Protein AF-A0A7S3NF49-F1 (afdb_monomer)

Solvent-accessible surface area (backbone atoms only — not comparable to full-atom values): 11267 Å² total; per-residue (Å²): 119,67,70,40,54,52,53,47,51,50,17,50,51,35,31,50,48,13,25,49,26,38,24,52,46,9,51,51,33,30,52,52,14,53,49,24,59,78,35,29,65,61,45,48,48,53,52,26,57,77,44,64,31,86,77,65,61,77,89,37,72,66,39,49,50,53,36,52,50,47,32,53,50,16,52,52,38,26,55,50,9,50,49,36,35,53,40,32,72,76,48,53,48,68,54,48,27,52,50,22,50,50,51,36,49,49,52,51,49,51,35,52,46,64,65,64,36,92,68,41,68,37,29,60,57,44,73,73,39,74,69,38,33,48,50,48,40,50,51,39,43,61,75,44,37,70,55,42,49,30,21,51,50,14,41,73,18,26,73,40,34,63,44,79,44,75,78,50,101,53,30,30,38,35,30,60,33,58,70,62,78,42,78,47,81,50,102,89,48,42,32,42,32,42,62,75,53,92,48,28,26,39,39,34,54,53,78,80,74,80,79,80,77,82,76,85,84,137

Secondary structure (DSSP, 8-state):
-HHHHHHHHHHHHHHHHHHHHHHHHHHHHHHHHHHHHH-HHHHHHHHHHHTT--PPPTTSHHHHHHHHHHHHHHHHHHHHHHHHHHHHHHS-HHHHHHHHHHHHHHHHHHHHHHHS-TTTTSSTHHHH-HHHHHHHHHHHHHHHHHHHHHHHHHHHHHT-S-EEEEEETTEEEEES----SEEEEETTEEEEEEEEETTEEEEEEE------------

Foldseek 3Di:
DVVQVVLQVVLVVLQLLLLVLLQVLLVVLLVQLVCCQVCLLVVLVVVLVLLQADDDPCPDPVNVVSSVVSNVVSVVSNVLSVVSNVCSPVPALVVSLVSLVVQLVVLLCCLVCVLVPPVSVRNVQCPPDPVSVVVSSVSSCVVCVVSNVSSVSSNVRSPGHWDWADPDPFKIKIFQGDDDQDWDDDPVAIWTWADPDPGIIMIGGDPPPPPPVPDDDD

Radius of gyration: 27.16 Å; Cα contacts (8 Å, |Δi|>4): 296; chains: 1; bounding box: 64×43×89 Å

Mean predicted aligned error: 12.91 Å

Sequence (218 aa):
MQESVENLNFGKKRRALSSACLFFHGIGLMGISVHYILFPSVSLEYIAEAWDISLMRESSSIYILARNLVMTSAVYLGIWGATCSLLATLASSRTKKFLACGNLLAGVLVSIFSVFHPEAFAAARCRDSVDQALDCLRTAFIWHGPLLLLDLIAIIFAEAGPKLIRISDRSSILLNAQPGDEHIHTTGGQYTIKKINSHASLIQQDVVSGTGEDTKGD

pLDDT: mean 73.49, std 14.97, range [36.62, 94.38]

Nearest PDB structures (foldseek):
  3i9w-assembly1_A  TM=2.419E-01  e=3.740E+00  Escherichia coli K-12
  6ixg-assembly2_B  TM=1.925E-01  e=3.191E+00  Homo sapiens
  7zec-assembly1_C  TM=1.522E-01  e=1.604E+00  Escherichia coli K-12

Organism: NCBI:txid44058

Structure (mmCIF, N/CA/C/O backbone):
data_AF-A0A7S3NF49-F1
#
_entry.id   AF-A0A7S3NF49-F1
#
loop_
_atom_site.group_PDB
_atom_site.id
_atom_site.type_symbol
_atom_site.label_atom_id
_atom_site.label_alt_id
_atom_site.label_comp_id
_atom_site.label_asym_id
_atom_site.label_entity_id
_atom_site.label_seq_id
_atom_site.pdbx_PDB_ins_code
_atom_site.Cartn_x
_atom_site.Cartn_y
_atom_site.Cartn_z
_atom_site.occupancy
_atom_site.B_iso_or_equiv
_atom_site.auth_seq_id
_atom_site.auth_comp_id
_atom_site.auth_asym_id
_atom_site.auth_atom_id
_atom_site.pdbx_PDB_model_num
ATOM 1 N N . MET A 1 1 ? -24.921 16.353 26.464 1.00 41.28 1 MET A N 1
ATOM 2 C CA . MET A 1 1 ? -25.156 14.930 26.118 1.00 41.28 1 MET A CA 1
ATOM 3 C C . MET A 1 1 ? -25.039 14.662 24.611 1.00 41.28 1 MET A C 1
ATOM 5 O O . MET A 1 1 ? -24.554 13.603 24.250 1.00 41.28 1 MET A O 1
ATOM 9 N N . GLN A 1 2 ? -25.401 15.599 23.717 1.00 37.91 2 GLN A N 1
ATOM 10 C CA . GLN A 1 2 ? -25.162 15.451 22.265 1.00 37.91 2 GLN A CA 1
ATOM 11 C C . GLN A 1 2 ? -23.670 15.487 21.867 1.00 37.91 2 GLN A C 1
ATOM 13 O O . GLN A 1 2 ? -23.227 14.597 21.146 1.00 37.91 2 GLN A O 1
ATOM 18 N N . GLU A 1 3 ? -22.867 16.412 22.411 1.00 37.16 3 GLU A N 1
ATOM 19 C CA . GLU A 1 3 ? -21.424 16.513 22.089 1.00 37.16 3 GLU A CA 1
ATOM 20 C C . GLU A 1 3 ? -20.617 15.237 22.408 1.00 37.16 3 GLU A C 1
ATOM 22 O O . GLU A 1 3 ? -19.672 14.888 21.699 1.00 37.16 3 GLU A O 1
ATOM 27 N N . SER A 1 4 ? -20.980 14.498 23.463 1.00 48.25 4 SER A N 1
ATOM 28 C CA . SER A 1 4 ? -20.265 13.277 23.860 1.00 48.25 4 SER A CA 1
ATOM 29 C C . SER A 1 4 ? -20.523 12.107 22.906 1.00 48.25 4 SER A C 1
ATOM 31 O O . SER A 1 4 ? -19.597 11.358 22.579 1.00 48.25 4 SER A O 1
ATOM 33 N N . VAL A 1 5 ? -21.756 11.974 22.410 1.00 49.72 5 VAL A N 1
ATOM 34 C CA . VAL A 1 5 ? -22.143 10.961 21.414 1.00 49.72 5 VAL A CA 1
ATOM 35 C C . VAL A 1 5 ? -21.521 11.276 20.050 1.00 49.72 5 VAL A C 1
ATOM 37 O O . VAL A 1 5 ? -21.042 10.372 19.360 1.00 49.72 5 VAL A O 1
ATOM 40 N N . GLU A 1 6 ? -21.458 12.555 19.677 1.00 49.00 6 GLU A N 1
ATOM 41 C CA . GLU A 1 6 ? -20.813 13.008 18.442 1.00 49.00 6 GLU A CA 1
ATOM 42 C C . GLU A 1 6 ? -19.310 12.705 18.433 1.00 49.00 6 GLU A C 1
ATOM 44 O O . GLU A 1 6 ? -18.813 12.122 17.466 1.00 49.00 6 GLU A O 1
ATOM 49 N N . ASN A 1 7 ? -18.601 12.970 19.534 1.00 52.03 7 ASN A N 1
ATOM 50 C CA . ASN A 1 7 ? -17.172 12.662 19.669 1.00 52.03 7 ASN A CA 1
ATOM 51 C C . ASN A 1 7 ? -16.872 11.150 19.606 1.00 52.03 7 ASN A C 1
ATOM 53 O O . ASN A 1 7 ? -15.912 10.720 18.956 1.00 52.03 7 ASN A O 1
ATOM 57 N N . LEU A 1 8 ? -17.721 10.320 20.221 1.00 55.94 8 LEU A N 1
ATOM 58 C CA . LEU A 1 8 ? -17.641 8.854 20.150 1.00 55.94 8 LEU A CA 1
ATOM 59 C C . LEU A 1 8 ? -17.848 8.330 18.721 1.00 55.94 8 LEU A C 1
ATOM 61 O O . LEU A 1 8 ? -17.084 7.482 18.240 1.00 55.94 8 LEU A O 1
ATOM 65 N N . ASN A 1 9 ? -18.853 8.857 18.022 1.00 62.41 9 ASN A N 1
ATOM 66 C CA . ASN A 1 9 ? -19.130 8.513 16.631 1.00 62.41 9 ASN A CA 1
ATOM 67 C C . ASN A 1 9 ? -18.011 8.981 15.697 1.00 62.41 9 ASN A C 1
ATOM 69 O O . ASN A 1 9 ? -17.620 8.241 14.792 1.00 62.41 9 ASN A O 1
ATOM 73 N N . PHE A 1 10 ? -17.440 10.160 15.939 1.00 62.53 10 PHE A N 1
ATOM 74 C CA . PHE A 1 10 ? -16.314 10.683 15.172 1.00 62.53 10 PHE A CA 1
ATOM 75 C C . PHE A 1 10 ? -15.064 9.805 15.331 1.00 62.53 10 PHE A C 1
ATOM 77 O O . PHE A 1 10 ? -14.430 9.437 14.343 1.00 62.53 10 PHE A O 1
ATOM 84 N N . GLY A 1 11 ? -14.758 9.363 16.555 1.00 63.53 11 GLY A N 1
ATOM 85 C CA . GLY A 1 11 ? -13.675 8.416 16.824 1.00 63.53 11 GLY A CA 1
ATOM 86 C C . GLY A 1 11 ? -13.832 7.076 16.092 1.00 63.53 11 GLY A C 1
ATOM 87 O O . GLY A 1 11 ? -12.883 6.595 15.473 1.00 63.53 11 GLY A O 1
ATOM 88 N N . LYS A 1 12 ? -15.039 6.493 16.102 1.00 69.25 12 LYS A N 1
ATOM 89 C CA . LYS A 1 12 ? -15.346 5.258 15.352 1.00 69.25 12 LYS A CA 1
ATOM 90 C C . LYS A 1 12 ? -15.208 5.454 13.839 1.00 69.25 12 LYS A C 1
ATOM 92 O O . LYS A 1 12 ? -14.579 4.627 13.181 1.00 69.25 12 LYS A O 1
ATOM 97 N N . LYS A 1 13 ? -15.730 6.563 13.299 1.00 77.88 13 LYS A N 1
ATOM 98 C CA . LYS A 1 13 ? -15.621 6.915 11.872 1.00 77.88 13 LYS A CA 1
ATOM 99 C C . LYS A 1 13 ? -14.165 7.068 11.430 1.00 77.88 13 LYS A C 1
ATOM 101 O O . LYS A 1 13 ? -13.799 6.545 10.385 1.00 77.88 13 LYS A O 1
ATOM 106 N N . ARG A 1 14 ? -13.310 7.701 12.242 1.00 77.75 14 ARG A N 1
ATOM 107 C CA . ARG A 1 14 ? -11.872 7.841 11.943 1.00 77.75 14 ARG A CA 1
ATOM 108 C C . ARG A 1 14 ? -11.154 6.487 11.907 1.00 77.75 14 ARG A C 1
ATOM 110 O O . ARG A 1 14 ? -10.408 6.221 10.971 1.00 77.75 14 ARG A O 1
ATOM 117 N N . ARG A 1 15 ? -11.425 5.585 12.858 1.00 74.38 15 ARG A N 1
ATOM 118 C CA . ARG A 1 15 ? -10.848 4.225 12.837 1.00 74.38 15 ARG A CA 1
ATOM 119 C C . ARG A 1 15 ? -11.327 3.400 11.638 1.00 74.38 15 ARG A C 1
ATOM 121 O O . ARG A 1 15 ? -10.548 2.639 11.058 1.00 74.38 15 ARG A O 1
ATOM 128 N N . ALA A 1 16 ? -12.597 3.555 11.267 1.00 81.44 16 ALA A N 1
ATOM 129 C CA . ALA A 1 16 ? -13.157 2.941 10.069 1.00 81.44 16 ALA A CA 1
ATOM 130 C C . ALA A 1 16 ? -12.493 3.495 8.800 1.00 81.44 16 ALA A C 1
ATOM 132 O O . ALA A 1 16 ? -12.113 2.711 7.940 1.00 81.44 16 ALA A O 1
ATOM 133 N N . LEU A 1 17 ? -12.256 4.810 8.729 1.00 85.88 17 LEU A N 1
ATOM 134 C CA . LEU A 1 17 ? -11.533 5.447 7.627 1.00 85.88 17 LEU A CA 1
ATOM 135 C C . LEU A 1 17 ? -10.102 4.911 7.496 1.00 85.88 17 LEU A C 1
ATOM 137 O O . LEU A 1 17 ? -9.704 4.533 6.404 1.00 85.88 17 LEU A O 1
ATOM 141 N N . SER A 1 18 ? -9.355 4.787 8.600 1.00 85.94 18 SER A N 1
ATOM 142 C CA . SER A 1 18 ? -8.014 4.174 8.578 1.00 85.94 18 SER A CA 1
ATOM 143 C C . SER A 1 18 ? -8.036 2.743 8.032 1.00 85.94 18 SER A C 1
ATOM 145 O O . SER A 1 18 ? -7.204 2.366 7.208 1.00 85.94 18 SER A O 1
ATOM 147 N N . SER A 1 19 ? -9.033 1.960 8.449 1.00 86.56 19 SER A N 1
ATOM 148 C CA . SER A 1 19 ? -9.227 0.591 7.964 1.00 86.56 19 SER A CA 1
ATOM 149 C C . SER A 1 19 ? -9.579 0.575 6.473 1.00 86.56 19 SER A C 1
ATOM 151 O O . SER A 1 19 ? -9.009 -0.209 5.724 1.00 86.56 19 SER A O 1
ATOM 153 N N . ALA A 1 20 ? -10.453 1.475 6.021 1.00 89.44 20 ALA A N 1
ATOM 154 C CA . ALA A 1 20 ? -10.803 1.614 4.612 1.00 89.44 20 ALA A CA 1
ATOM 155 C C . ALA A 1 20 ? -9.584 1.995 3.760 1.00 89.44 20 ALA A C 1
ATOM 157 O O . ALA A 1 20 ? -9.372 1.396 2.713 1.00 89.44 20 ALA A O 1
ATOM 158 N N . CYS A 1 21 ? -8.742 2.923 4.219 1.00 90.94 21 CYS A N 1
ATOM 159 C CA . CYS A 1 21 ? -7.531 3.314 3.499 1.00 90.94 21 CYS A CA 1
ATOM 160 C C . CYS A 1 21 ? -6.565 2.140 3.306 1.00 90.94 21 CYS A C 1
ATOM 162 O O . CYS A 1 21 ? -6.121 1.908 2.184 1.00 90.94 21 CYS A O 1
ATOM 164 N N . LEU A 1 22 ? -6.301 1.355 4.357 1.00 88.94 22 LEU A N 1
ATOM 165 C CA . LEU A 1 22 ? -5.446 0.167 4.247 1.00 88.94 22 LEU A CA 1
ATOM 166 C C . LEU A 1 22 ? -6.077 -0.911 3.347 1.00 88.94 22 LEU A C 1
ATOM 168 O O . LEU A 1 22 ? -5.380 -1.595 2.600 1.00 88.94 22 LEU A O 1
ATOM 172 N N . PHE A 1 23 ? -7.406 -1.036 3.385 1.00 92.25 23 PHE A N 1
ATOM 173 C CA . PHE A 1 23 ? -8.150 -1.963 2.538 1.00 92.25 23 PHE A CA 1
ATOM 174 C C . PHE A 1 23 ? -8.076 -1.591 1.053 1.00 92.25 23 PHE A C 1
ATOM 176 O O . PHE A 1 23 ? -7.768 -2.451 0.229 1.00 92.25 23 PHE A O 1
ATOM 183 N N . PHE A 1 24 ? -8.322 -0.321 0.714 1.00 92.00 24 PHE A N 1
ATOM 184 C CA . PHE A 1 24 ? -8.258 0.179 -0.659 1.00 92.00 24 PHE A CA 1
ATOM 185 C C . PHE A 1 24 ? -6.830 0.216 -1.200 1.00 92.00 24 PHE A C 1
ATOM 187 O O . PHE A 1 24 ? -6.640 -0.080 -2.376 1.00 92.00 24 PHE A O 1
ATOM 194 N N . HIS A 1 25 ? -5.830 0.488 -0.353 1.00 91.50 25 HIS A N 1
ATOM 195 C CA . HIS A 1 25 ? -4.428 0.280 -0.713 1.00 91.50 25 HIS A CA 1
ATOM 196 C C . HIS A 1 25 ? -4.207 -1.178 -1.147 1.00 91.50 25 HIS A C 1
ATOM 198 O O . HIS A 1 25 ? -3.688 -1.431 -2.232 1.00 91.50 25 HIS A O 1
ATOM 204 N N . GLY A 1 26 ? -4.674 -2.140 -0.340 1.00 91.06 26 GLY A N 1
ATOM 205 C CA . GLY A 1 26 ? -4.566 -3.564 -0.657 1.00 91.06 26 GLY A CA 1
ATOM 206 C C . GLY A 1 26 ? -5.252 -3.958 -1.970 1.00 91.06 26 GLY A C 1
ATOM 207 O O . GLY A 1 26 ? -4.640 -4.630 -2.800 1.00 91.06 26 GLY A O 1
ATOM 208 N N . ILE A 1 27 ? -6.472 -3.463 -2.217 1.00 92.06 27 ILE A N 1
ATOM 209 C CA . ILE A 1 27 ? -7.179 -3.673 -3.494 1.00 92.06 27 ILE A CA 1
ATOM 210 C C . ILE A 1 27 ? -6.394 -3.082 -4.667 1.00 92.06 27 ILE A C 1
ATOM 212 O O . ILE A 1 27 ? -6.280 -3.732 -5.704 1.00 92.06 27 ILE A O 1
ATOM 216 N N . GLY A 1 28 ? -5.844 -1.875 -4.515 1.00 89.19 28 GLY A N 1
ATOM 217 C CA . GLY A 1 28 ? -5.033 -1.236 -5.551 1.00 89.19 28 GLY A CA 1
ATOM 218 C C . GLY A 1 28 ? -3.832 -2.095 -5.944 1.00 89.19 28 GLY A C 1
ATOM 219 O O . GLY A 1 28 ? -3.623 -2.355 -7.128 1.00 89.19 28 GLY A O 1
ATOM 220 N N . LEU A 1 29 ? -3.099 -2.620 -4.955 1.00 90.62 29 LEU A N 1
ATOM 221 C CA . LEU A 1 29 ? -1.969 -3.521 -5.198 1.00 90.62 29 LEU A CA 1
ATOM 222 C C . LEU A 1 29 ? -2.389 -4.824 -5.888 1.00 90.62 29 LEU A C 1
ATOM 224 O O . LEU A 1 29 ? -1.710 -5.276 -6.809 1.00 90.62 29 LEU A O 1
ATOM 228 N N . MET A 1 30 ? -3.519 -5.411 -5.486 1.00 91.19 30 MET A N 1
ATOM 229 C CA . MET A 1 30 ? -4.062 -6.600 -6.150 1.00 91.19 30 MET A CA 1
ATOM 230 C C . MET A 1 30 ? -4.469 -6.315 -7.601 1.00 91.19 30 MET A C 1
ATOM 232 O O . MET A 1 30 ? -4.197 -7.130 -8.477 1.00 91.19 30 MET A O 1
ATOM 236 N N . GLY A 1 31 ? -5.081 -5.162 -7.877 1.00 89.25 31 GLY A N 1
ATOM 237 C CA . GLY A 1 31 ? -5.446 -4.758 -9.236 1.00 89.25 31 GLY A CA 1
ATOM 238 C C . GLY A 1 31 ? -4.225 -4.610 -10.146 1.00 89.25 31 GLY A C 1
ATOM 239 O O . GLY A 1 31 ? -4.202 -5.173 -11.241 1.00 89.25 31 GLY A O 1
ATOM 240 N N . ILE A 1 32 ? -3.182 -3.922 -9.665 1.00 88.06 32 ILE A N 1
ATOM 241 C CA . ILE A 1 32 ? -1.903 -3.774 -10.382 1.00 88.06 32 ILE A CA 1
ATOM 242 C C . ILE A 1 32 ? -1.250 -5.145 -10.604 1.00 88.06 32 ILE A C 1
ATOM 244 O O . ILE A 1 32 ? -0.806 -5.446 -11.709 1.00 88.06 32 ILE A O 1
ATOM 248 N N . SER A 1 33 ? -1.250 -6.003 -9.581 1.00 90.75 33 SER A N 1
ATOM 249 C CA . SER A 1 33 ? -0.737 -7.374 -9.663 1.00 90.75 33 SER A CA 1
ATOM 250 C C . SER A 1 33 ? -1.407 -8.178 -10.778 1.00 90.75 33 SER A C 1
ATOM 252 O O . SER A 1 33 ? -0.720 -8.744 -11.629 1.00 90.75 33 SER A O 1
ATOM 254 N N . VAL A 1 34 ? -2.743 -8.180 -10.825 1.00 91.06 34 VAL A N 1
ATOM 255 C CA . VAL A 1 34 ? -3.500 -8.884 -11.868 1.00 91.06 34 VAL A CA 1
ATOM 256 C C . VAL A 1 34 ? -3.147 -8.342 -13.251 1.00 91.06 34 VAL A C 1
ATOM 258 O O . VAL A 1 34 ? -2.903 -9.131 -14.163 1.00 91.06 34 VAL A O 1
ATOM 261 N N . HIS A 1 35 ? -3.060 -7.019 -13.410 1.00 88.00 35 HIS A N 1
ATOM 262 C CA . HIS A 1 35 ? -2.683 -6.415 -14.688 1.00 88.00 35 HIS A CA 1
ATOM 263 C C . HIS A 1 35 ? -1.285 -6.860 -15.143 1.00 88.00 35 HIS A C 1
ATOM 265 O O . HIS A 1 35 ? -1.122 -7.300 -16.280 1.00 88.00 35 HIS A O 1
ATOM 271 N N . TYR A 1 36 ? -0.297 -6.830 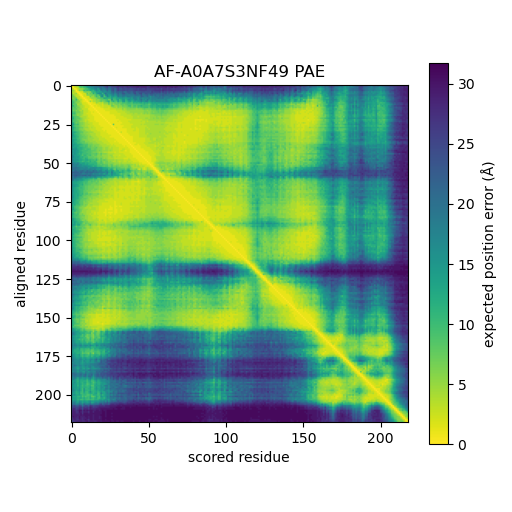-14.246 1.00 89.19 36 TYR A N 1
ATOM 272 C CA . TYR A 1 36 ? 1.085 -7.201 -14.563 1.00 89.19 36 TYR A CA 1
ATOM 273 C C . TYR A 1 36 ? 1.250 -8.699 -14.854 1.00 89.19 36 TYR A C 1
ATOM 275 O O . TYR A 1 36 ? 2.100 -9.074 -15.657 1.00 89.19 36 TYR A O 1
ATOM 283 N N . ILE A 1 37 ? 0.438 -9.562 -14.235 1.00 88.88 37 ILE A N 1
ATOM 284 C CA . ILE A 1 37 ? 0.433 -11.006 -14.518 1.00 88.88 37 ILE A CA 1
ATOM 285 C C . ILE A 1 37 ? -0.194 -11.295 -15.887 1.00 88.88 37 ILE A C 1
ATOM 287 O O . ILE A 1 37 ? 0.332 -12.116 -16.637 1.00 88.88 37 ILE A O 1
ATOM 291 N N . LEU A 1 38 ? -1.309 -10.638 -16.219 1.00 90.00 38 LEU A N 1
ATOM 292 C CA . LEU A 1 38 ? -2.021 -10.868 -17.480 1.00 90.00 38 LEU A CA 1
ATOM 293 C C . LEU A 1 38 ? -1.302 -10.247 -18.683 1.00 90.00 38 LEU A C 1
ATOM 295 O O . LEU A 1 38 ? -1.332 -10.816 -19.773 1.00 90.00 38 LEU A O 1
ATOM 299 N N . PHE A 1 39 ? -0.637 -9.106 -18.488 1.00 88.06 39 PHE A N 1
ATOM 300 C CA . PHE A 1 39 ? -0.011 -8.329 -19.560 1.00 88.06 39 PHE A CA 1
ATOM 301 C C . PHE A 1 39 ? 1.430 -7.917 -19.209 1.00 88.06 39 PHE A C 1
ATOM 303 O O . PHE A 1 39 ? 1.735 -6.724 -19.142 1.00 88.06 39 PHE A O 1
ATOM 310 N N . PRO A 1 40 ? 2.353 -8.871 -18.990 1.00 82.88 40 PRO A N 1
ATOM 311 C CA . PRO A 1 40 ? 3.687 -8.566 -18.474 1.00 82.88 40 PRO A CA 1
ATOM 312 C C . PRO A 1 40 ? 4.566 -7.786 -19.459 1.00 82.88 40 PRO A C 1
ATOM 314 O O . PRO A 1 40 ? 5.296 -6.899 -19.031 1.00 82.88 40 PRO A O 1
ATOM 317 N N . SER A 1 41 ? 4.484 -8.073 -20.765 1.00 83.38 41 SER A N 1
ATOM 318 C CA . SER A 1 41 ? 5.234 -7.335 -21.796 1.00 83.38 41 SER A CA 1
ATOM 319 C C . SER A 1 41 ? 4.737 -5.893 -21.927 1.00 83.38 41 SER A C 1
ATOM 321 O O . SER A 1 41 ? 5.533 -4.965 -21.888 1.00 83.38 41 SER A O 1
ATOM 323 N N . VAL A 1 42 ? 3.414 -5.702 -21.970 1.00 84.12 42 VAL A N 1
ATOM 324 C CA . VAL A 1 42 ? 2.781 -4.373 -22.038 1.00 84.12 42 VAL A CA 1
ATOM 325 C C . VAL A 1 42 ? 3.072 -3.561 -20.772 1.00 84.12 42 VAL A C 1
ATOM 327 O O . VAL A 1 42 ? 3.369 -2.375 -20.833 1.00 84.12 42 VAL A O 1
ATOM 330 N N . SER A 1 43 ? 3.048 -4.205 -19.603 1.00 82.38 43 SER A N 1
ATOM 331 C CA . SER A 1 43 ? 3.397 -3.549 -18.337 1.00 82.38 43 SER A CA 1
ATOM 332 C C . SER A 1 43 ? 4.864 -3.122 -18.314 1.00 82.38 43 SER A C 1
ATOM 334 O O . SER A 1 43 ? 5.180 -2.035 -17.843 1.00 82.38 43 SER A O 1
ATOM 336 N N . LEU A 1 44 ? 5.761 -3.958 -18.845 1.00 82.25 44 LEU A N 1
ATOM 337 C CA . LEU A 1 44 ? 7.173 -3.620 -18.994 1.00 82.25 44 LEU A CA 1
ATOM 338 C C . LEU A 1 44 ? 7.377 -2.453 -19.972 1.00 82.25 44 LEU A C 1
ATOM 340 O O . LEU A 1 44 ? 8.215 -1.602 -19.700 1.00 82.25 44 LEU A O 1
ATOM 344 N N . GLU A 1 45 ? 6.601 -2.380 -21.055 1.00 80.81 45 GLU A N 1
ATOM 345 C CA . GLU A 1 45 ? 6.586 -1.243 -21.988 1.00 80.81 45 GLU A CA 1
ATOM 346 C C . GLU A 1 45 ? 6.122 0.046 -21.315 1.00 80.81 45 GLU A C 1
ATOM 348 O O . GLU A 1 45 ? 6.820 1.046 -21.424 1.00 80.81 45 GLU A O 1
ATOM 353 N N . TYR A 1 46 ? 5.032 0.026 -20.542 1.00 77.25 46 TYR A N 1
ATOM 354 C CA . TYR A 1 46 ? 4.589 1.207 -19.793 1.00 77.25 46 TYR A CA 1
ATOM 355 C C . TYR A 1 46 ? 5.601 1.658 -18.745 1.00 77.25 46 TYR A C 1
ATOM 357 O O . TYR A 1 46 ? 5.802 2.856 -18.558 1.00 77.25 46 TYR A O 1
ATOM 365 N N . ILE A 1 47 ? 6.243 0.713 -18.053 1.00 76.56 47 ILE A N 1
ATOM 366 C CA . ILE A 1 47 ? 7.320 1.032 -17.114 1.00 76.56 47 ILE A CA 1
ATOM 367 C C . ILE A 1 47 ? 8.484 1.652 -17.891 1.00 76.56 47 ILE A C 1
ATOM 369 O O . ILE A 1 47 ? 8.966 2.712 -17.521 1.00 76.56 47 ILE A O 1
ATOM 373 N N . ALA A 1 48 ? 8.917 1.043 -18.989 1.00 75.75 48 ALA A N 1
ATOM 374 C CA . ALA A 1 48 ? 10.006 1.577 -19.790 1.00 75.75 48 ALA A CA 1
ATOM 375 C C . ALA A 1 48 ? 9.691 2.977 -20.339 1.00 75.75 48 ALA A C 1
ATOM 377 O O . ALA A 1 48 ? 10.514 3.870 -20.190 1.00 75.75 48 ALA A O 1
ATOM 378 N N . GLU A 1 49 ? 8.493 3.201 -20.880 1.00 74.75 49 GLU A N 1
ATOM 379 C CA . GLU A 1 49 ? 8.034 4.500 -21.380 1.00 74.75 49 GLU A CA 1
ATOM 380 C C . GLU A 1 49 ? 7.983 5.558 -20.271 1.00 74.75 49 GLU A C 1
ATOM 382 O O . GLU A 1 49 ? 8.494 6.662 -20.451 1.00 74.75 49 GLU A O 1
ATOM 387 N N . ALA A 1 50 ? 7.438 5.217 -19.098 1.00 69.62 50 ALA A N 1
ATOM 388 C CA . ALA A 1 50 ? 7.374 6.125 -17.950 1.00 69.62 50 ALA A CA 1
ATOM 389 C C . ALA A 1 50 ? 8.761 6.593 -17.481 1.00 69.62 50 ALA A C 1
ATOM 391 O O . ALA A 1 50 ? 8.887 7.667 -16.893 1.00 69.62 50 ALA A O 1
ATOM 392 N N . TRP A 1 51 ? 9.787 5.789 -17.754 1.00 66.38 51 TRP A N 1
ATOM 393 C CA . TRP A 1 51 ? 11.180 6.054 -17.416 1.00 66.38 51 TRP A CA 1
ATOM 394 C C . TRP A 1 51 ? 12.049 6.375 -18.650 1.00 66.38 51 TRP A C 1
ATOM 396 O O . TRP A 1 51 ? 13.266 6.411 -18.523 1.00 66.38 51 TRP A O 1
ATOM 406 N N . ASP A 1 52 ? 11.450 6.625 -19.824 1.00 63.34 52 ASP A N 1
ATOM 407 C CA . ASP A 1 52 ? 12.125 6.933 -21.105 1.00 63.34 52 ASP A CA 1
ATOM 408 C C . ASP A 1 52 ? 13.210 5.913 -21.527 1.00 63.34 52 ASP A C 1
ATOM 410 O O . ASP A 1 52 ? 14.208 6.236 -22.173 1.00 63.34 52 ASP A O 1
ATOM 414 N N . ILE A 1 53 ? 13.010 4.647 -21.162 1.00 66.94 53 ILE A N 1
ATOM 415 C CA . ILE A 1 53 ? 13.935 3.542 -21.401 1.00 66.94 53 ILE A CA 1
ATOM 416 C C . ILE A 1 53 ? 13.625 2.888 -22.744 1.00 66.94 53 ILE A C 1
ATOM 418 O O . ILE A 1 53 ? 12.524 2.395 -22.984 1.00 66.94 53 ILE A O 1
ATOM 422 N N . SER A 1 54 ? 14.636 2.768 -23.603 1.00 69.25 54 SER A N 1
ATOM 423 C CA . SER A 1 54 ? 14.528 1.920 -24.792 1.00 69.25 54 SER A CA 1
ATOM 424 C C . SER A 1 54 ? 14.647 0.447 -24.404 1.00 69.25 54 SER A C 1
ATOM 426 O O . SER A 1 54 ? 15.709 -0.015 -23.982 1.00 69.25 54 SER A O 1
ATOM 428 N N . LEU A 1 55 ? 13.562 -0.310 -24.569 1.00 68.69 55 LEU A N 1
ATOM 429 C CA . LEU A 1 55 ? 13.581 -1.754 -24.356 1.00 68.69 55 LEU A CA 1
ATOM 430 C C . LEU A 1 55 ? 14.439 -2.452 -25.415 1.00 68.69 55 LEU A C 1
ATOM 432 O O . LEU A 1 55 ? 14.384 -2.149 -26.608 1.00 68.69 55 LEU A O 1
ATOM 436 N N . MET A 1 56 ? 15.229 -3.430 -24.970 1.00 74.50 56 MET A N 1
ATOM 437 C CA . MET A 1 56 ? 15.927 -4.339 -25.877 1.00 74.50 56 MET A CA 1
ATOM 438 C C . MET A 1 56 ? 14.926 -5.194 -26.663 1.00 74.50 56 MET A C 1
ATOM 440 O O . MET A 1 56 ? 13.760 -5.316 -26.292 1.00 74.50 56 MET A O 1
ATOM 444 N N . ARG A 1 57 ? 15.395 -5.842 -27.739 1.00 75.31 57 ARG A N 1
ATOM 445 C CA . ARG A 1 57 ? 14.562 -6.770 -28.522 1.00 75.31 57 ARG A CA 1
ATOM 446 C C . ARG A 1 57 ? 13.933 -7.828 -27.616 1.00 75.31 57 ARG A C 1
ATOM 448 O O . ARG A 1 57 ? 14.622 -8.393 -26.764 1.00 75.31 57 ARG A O 1
ATOM 455 N N . GLU A 1 58 ? 12.674 -8.154 -27.887 1.00 71.31 58 GLU A N 1
ATOM 456 C CA . GLU A 1 58 ? 11.865 -9.092 -27.098 1.00 71.31 58 GLU A CA 1
ATOM 457 C C . GLU A 1 58 ? 12.524 -10.476 -26.929 1.00 71.31 58 GLU A C 1
ATOM 459 O O . GLU A 1 58 ? 12.378 -11.142 -25.908 1.00 71.31 58 GLU A O 1
ATOM 464 N N . SER A 1 59 ? 13.325 -10.889 -27.916 1.00 74.19 59 SER A N 1
ATOM 465 C CA . SER A 1 59 ? 14.055 -12.160 -27.927 1.00 74.19 59 SER A CA 1
ATOM 466 C C . SER A 1 59 ? 15.378 -12.146 -27.146 1.00 74.19 59 SER A C 1
ATOM 468 O O . SER A 1 59 ? 16.086 -13.152 -27.130 1.00 74.19 59 SER A O 1
ATOM 470 N N . SER A 1 60 ? 15.777 -11.013 -26.562 1.00 80.31 60 SER A N 1
ATOM 471 C CA . SER A 1 60 ? 17.015 -10.910 -25.783 1.00 80.31 60 SER A CA 1
ATOM 472 C C . SER A 1 60 ? 16.842 -11.498 -24.379 1.00 80.31 60 SER A C 1
ATOM 474 O O . SER A 1 60 ? 15.784 -11.386 -23.761 1.00 80.31 60 SER A O 1
ATOM 476 N N . SER A 1 61 ? 17.901 -12.104 -23.836 1.00 76.81 61 SER A N 1
ATOM 477 C CA . SER A 1 61 ? 17.888 -12.682 -22.483 1.00 76.81 61 SER A CA 1
ATOM 478 C C . SER A 1 61 ? 17.576 -11.647 -21.397 1.00 76.81 61 SER A C 1
ATOM 480 O O . SER A 1 61 ? 16.898 -11.966 -20.423 1.00 76.81 61 SER A O 1
ATOM 482 N N . ILE A 1 62 ? 18.022 -10.402 -21.589 1.00 76.19 62 ILE A N 1
ATOM 483 C CA . ILE A 1 62 ? 17.766 -9.273 -20.685 1.00 76.19 62 ILE A CA 1
ATOM 484 C C . ILE A 1 62 ? 16.275 -8.916 -20.678 1.00 76.19 62 ILE A C 1
ATOM 486 O O . ILE A 1 62 ? 15.696 -8.758 -19.606 1.00 76.19 62 ILE A O 1
ATOM 490 N N . TYR A 1 63 ? 15.631 -8.863 -21.850 1.00 78.69 63 TYR A N 1
ATOM 491 C CA . TYR A 1 63 ? 14.193 -8.604 -21.942 1.00 78.69 63 TYR A CA 1
ATOM 492 C C . TYR A 1 63 ? 13.376 -9.697 -21.239 1.00 78.69 63 TYR A C 1
ATOM 494 O O . TYR A 1 63 ? 12.489 -9.401 -20.438 1.00 78.69 63 TYR A O 1
ATOM 502 N N . ILE A 1 64 ? 13.709 -10.970 -21.482 1.00 79.38 64 ILE A N 1
ATOM 503 C CA . ILE A 1 64 ? 13.031 -12.111 -20.845 1.00 79.38 64 ILE A CA 1
ATOM 504 C C . ILE A 1 64 ? 13.194 -12.057 -19.319 1.00 79.38 64 ILE A C 1
ATOM 506 O O . ILE A 1 64 ? 12.228 -12.280 -18.586 1.00 79.38 64 ILE A O 1
ATOM 510 N N . LEU A 1 65 ? 14.393 -11.728 -18.831 1.00 81.62 65 LEU A N 1
ATOM 511 C CA . LEU A 1 65 ? 14.650 -11.557 -17.403 1.00 81.62 65 LEU A CA 1
ATOM 512 C C . LEU A 1 65 ? 13.813 -10.415 -16.811 1.00 81.62 65 LEU A C 1
ATOM 514 O O . LEU A 1 65 ? 13.137 -10.630 -15.807 1.00 81.62 65 LEU A O 1
ATOM 518 N N . ALA A 1 66 ? 13.804 -9.237 -17.441 1.00 80.00 66 ALA A N 1
ATOM 519 C CA . ALA A 1 66 ? 13.023 -8.085 -16.989 1.00 80.00 66 ALA A CA 1
ATOM 520 C C . ALA A 1 66 ? 11.522 -8.407 -16.929 1.00 80.00 66 ALA A C 1
ATOM 522 O O . ALA A 1 66 ? 10.865 -8.158 -15.918 1.00 80.00 66 ALA A O 1
ATOM 523 N N . ARG A 1 67 ? 10.991 -9.066 -17.962 1.00 80.75 67 ARG A N 1
ATOM 524 C CA . ARG A 1 67 ? 9.599 -9.528 -18.001 1.00 80.75 67 ARG A CA 1
ATOM 525 C C . ARG A 1 67 ? 9.281 -10.507 -16.863 1.00 80.75 67 ARG A C 1
ATOM 527 O O . ARG A 1 67 ? 8.239 -10.389 -16.216 1.00 80.75 67 ARG A O 1
ATOM 534 N N . ASN A 1 68 ? 10.171 -11.460 -16.584 1.00 83.25 68 ASN A N 1
ATOM 535 C CA . ASN A 1 68 ? 9.997 -12.412 -15.483 1.00 83.25 68 ASN A CA 1
ATOM 536 C C . ASN A 1 68 ? 10.070 -11.736 -14.105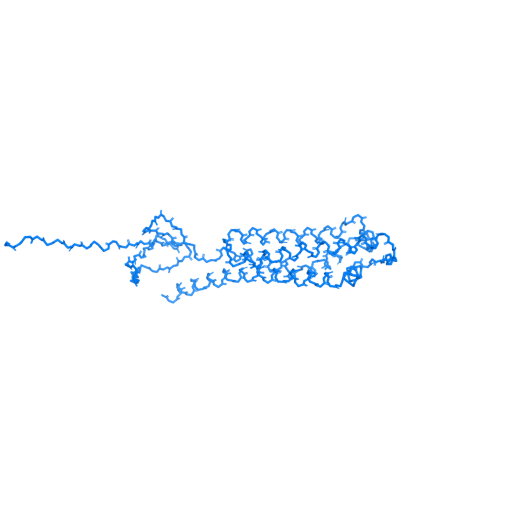 1.00 83.25 68 ASN A C 1
ATOM 538 O O . ASN A 1 68 ? 9.331 -12.119 -13.194 1.00 83.25 68 ASN A O 1
ATOM 542 N N . LEU A 1 69 ? 10.915 -10.714 -13.946 1.00 82.81 69 LEU A N 1
ATOM 543 C CA . LEU A 1 69 ? 10.983 -9.902 -12.730 1.00 82.81 69 LEU A CA 1
ATOM 544 C C . LEU A 1 69 ? 9.706 -9.081 -12.518 1.00 82.81 69 LEU A C 1
ATOM 546 O O . LEU A 1 69 ? 9.229 -9.011 -11.385 1.00 82.81 69 LEU A O 1
ATOM 550 N N . VAL A 1 70 ? 9.111 -8.530 -13.584 1.00 84.25 70 VAL A N 1
ATOM 551 C CA . VAL A 1 70 ? 7.804 -7.850 -13.519 1.00 84.25 70 VAL A CA 1
ATOM 552 C C . VAL A 1 70 ? 6.724 -8.820 -13.042 1.00 84.25 70 VAL A C 1
ATOM 554 O O . VAL A 1 70 ? 6.014 -8.509 -12.088 1.00 84.25 70 VAL A O 1
ATOM 557 N N . MET A 1 71 ? 6.646 -10.024 -13.620 1.00 82.69 71 MET A N 1
ATOM 558 C CA . MET A 1 71 ? 5.680 -11.044 -13.183 1.00 82.69 71 MET A CA 1
ATOM 559 C C . MET A 1 71 ? 5.903 -11.478 -11.731 1.00 82.69 71 MET A C 1
ATOM 561 O O . MET A 1 71 ? 4.955 -11.575 -10.955 1.00 82.69 71 MET A O 1
ATOM 565 N N . THR A 1 72 ? 7.154 -11.708 -11.336 1.00 84.19 72 THR A N 1
ATOM 566 C CA . THR A 1 72 ? 7.490 -12.108 -9.962 1.00 84.19 72 THR A CA 1
ATOM 567 C C . THR A 1 72 ? 7.107 -11.013 -8.966 1.00 84.19 72 THR A C 1
ATOM 569 O O . THR A 1 72 ? 6.438 -11.282 -7.969 1.00 84.19 72 THR A O 1
ATOM 572 N N . SER A 1 73 ? 7.454 -9.759 -9.269 1.00 83.06 73 SER A N 1
ATOM 573 C CA . SER A 1 73 ? 7.075 -8.596 -8.458 1.00 83.06 73 SER A CA 1
ATOM 574 C C . SER A 1 73 ? 5.558 -8.447 -8.374 1.00 83.06 73 SER A C 1
ATOM 576 O O . SER A 1 73 ? 5.029 -8.170 -7.301 1.00 83.06 73 SER A O 1
ATOM 578 N N . ALA A 1 74 ? 4.840 -8.707 -9.469 1.00 88.19 74 ALA A N 1
ATOM 579 C CA . ALA A 1 74 ? 3.385 -8.684 -9.491 1.00 88.19 74 ALA A CA 1
ATOM 580 C C . ALA A 1 74 ? 2.778 -9.699 -8.518 1.00 88.19 74 ALA A C 1
ATOM 582 O O . ALA A 1 74 ? 1.873 -9.345 -7.766 1.00 88.19 74 ALA A O 1
ATOM 583 N N . VAL A 1 75 ? 3.291 -10.931 -8.462 1.00 89.56 75 VAL A N 1
ATOM 584 C CA . VAL A 1 75 ? 2.822 -11.943 -7.498 1.00 89.56 75 VAL A CA 1
ATOM 585 C C . VAL A 1 75 ? 3.029 -11.466 -6.058 1.00 89.56 75 VAL A C 1
ATOM 587 O O . VAL A 1 75 ? 2.100 -11.538 -5.251 1.00 89.56 75 VAL A O 1
ATOM 590 N N . TYR A 1 76 ? 4.203 -10.910 -5.740 1.00 90.62 76 TYR A N 1
ATOM 591 C CA . TYR A 1 76 ? 4.470 -10.353 -4.410 1.00 90.62 76 TYR A CA 1
ATOM 592 C C . TYR A 1 76 ? 3.521 -9.204 -4.055 1.00 90.62 76 TYR A C 1
ATOM 594 O O . TYR A 1 76 ? 2.955 -9.203 -2.961 1.00 90.62 76 TYR A O 1
ATOM 602 N N . LEU A 1 77 ? 3.294 -8.266 -4.980 1.00 88.69 77 LEU A N 1
ATOM 603 C CA . LEU A 1 77 ? 2.344 -7.167 -4.790 1.00 88.69 77 LEU A CA 1
ATOM 604 C C . LEU A 1 77 ? 0.917 -7.680 -4.571 1.00 88.69 77 LEU A C 1
ATOM 606 O O . LEU A 1 77 ? 0.206 -7.147 -3.725 1.00 88.69 77 LEU A O 1
ATOM 610 N N . GLY A 1 78 ? 0.510 -8.738 -5.275 1.00 90.81 78 GLY A N 1
ATOM 611 C CA . GLY A 1 78 ? -0.813 -9.344 -5.122 1.00 90.81 78 GLY A CA 1
ATOM 612 C C . GLY A 1 78 ? -1.009 -9.983 -3.750 1.00 90.81 78 GLY A C 1
ATOM 613 O O . GLY A 1 78 ? -2.009 -9.721 -3.081 1.00 90.81 78 GLY A O 1
ATOM 614 N N . ILE A 1 79 ? -0.029 -10.768 -3.292 1.00 94.38 79 ILE A N 1
ATOM 615 C CA . ILE A 1 79 ? -0.047 -11.393 -1.960 1.00 94.38 79 ILE A CA 1
ATOM 616 C C . ILE A 1 79 ? -0.035 -10.323 -0.864 1.00 94.38 79 ILE A C 1
ATOM 618 O O . ILE A 1 79 ? -0.798 -10.408 0.104 1.00 94.38 79 ILE A O 1
ATOM 622 N N . TRP A 1 80 ? 0.805 -9.297 -1.015 1.00 93.00 80 TRP A N 1
ATOM 623 C CA . TRP A 1 80 ? 0.869 -8.195 -0.061 1.00 93.00 80 TRP A CA 1
ATOM 624 C C . TRP A 1 80 ? -0.433 -7.392 -0.039 1.00 93.00 80 TRP A C 1
ATOM 626 O O . TRP A 1 80 ? -0.971 -7.127 1.034 1.00 93.00 80 TRP A O 1
ATOM 636 N N . GLY A 1 81 ? -1.006 -7.102 -1.208 1.00 91.75 81 GLY A N 1
ATOM 637 C CA . GLY A 1 81 ? -2.297 -6.437 -1.338 1.00 91.75 81 GLY A CA 1
ATOM 638 C C . GLY A 1 81 ? -3.419 -7.197 -0.632 1.00 91.75 81 GLY A C 1
ATOM 639 O O . GLY A 1 81 ? -4.120 -6.626 0.205 1.00 91.75 81 GLY A O 1
ATOM 640 N N . ALA A 1 82 ? -3.516 -8.509 -0.866 1.00 91.69 82 ALA A N 1
ATOM 641 C CA . ALA A 1 82 ? -4.476 -9.372 -0.181 1.00 91.69 82 ALA A CA 1
ATOM 642 C C . ALA A 1 82 ? -4.267 -9.372 1.343 1.00 91.69 82 ALA A C 1
ATOM 644 O O . ALA A 1 82 ? -5.230 -9.299 2.111 1.00 91.69 82 ALA A O 1
ATOM 645 N N . THR A 1 83 ? -3.008 -9.387 1.787 1.00 91.38 83 THR A N 1
ATOM 646 C CA . THR A 1 83 ? -2.642 -9.313 3.208 1.00 91.38 83 THR A CA 1
ATOM 647 C C . THR A 1 83 ? -3.093 -7.989 3.829 1.00 91.38 83 THR A C 1
ATOM 649 O O . THR A 1 83 ? -3.726 -7.993 4.886 1.00 91.38 83 THR A O 1
ATOM 652 N N . CYS A 1 84 ? -2.840 -6.855 3.168 1.00 90.31 84 CYS A N 1
ATOM 653 C CA . CYS A 1 84 ? -3.300 -5.539 3.612 1.00 90.31 84 CYS A CA 1
ATOM 654 C C . CYS A 1 84 ? -4.829 -5.475 3.706 1.00 90.31 84 CYS A C 1
ATOM 656 O O . CYS A 1 84 ? -5.350 -5.037 4.733 1.00 90.31 84 CYS A O 1
ATOM 658 N N . SER A 1 85 ? -5.553 -5.961 2.692 1.00 89.88 85 SER A N 1
ATOM 659 C CA . SER A 1 85 ? -7.021 -5.980 2.694 1.00 89.88 85 SER A CA 1
ATOM 660 C C . SER A 1 85 ? -7.595 -6.863 3.804 1.00 89.88 85 SER A C 1
ATOM 662 O O . SER A 1 85 ? -8.543 -6.464 4.483 1.00 89.88 85 SER A O 1
ATOM 664 N N . LEU A 1 86 ? -6.996 -8.027 4.060 1.00 90.69 86 LEU A N 1
ATOM 665 C CA . LEU A 1 86 ? -7.423 -8.909 5.143 1.00 90.69 86 LEU A CA 1
ATOM 666 C C . LEU A 1 86 ? -7.169 -8.272 6.521 1.00 90.69 86 LEU A C 1
ATOM 668 O O . LEU A 1 86 ? -8.070 -8.179 7.360 1.00 90.69 86 LEU A O 1
ATOM 672 N N . LEU A 1 87 ? -5.954 -7.769 6.752 1.00 87.06 87 LEU A N 1
ATOM 673 C CA . LEU A 1 87 ? -5.554 -7.187 8.037 1.00 87.06 87 LEU A CA 1
ATOM 674 C C . LEU A 1 87 ? -6.216 -5.832 8.313 1.00 87.06 87 LEU A C 1
ATOM 676 O O . LEU A 1 87 ? -6.393 -5.459 9.476 1.00 87.06 87 LEU A O 1
ATOM 680 N N . ALA A 1 88 ? -6.669 -5.123 7.281 1.00 86.56 88 ALA A N 1
ATOM 681 C CA . ALA A 1 88 ? -7.459 -3.910 7.430 1.00 86.56 88 ALA A CA 1
ATOM 682 C C . ALA A 1 88 ? -8.734 -4.124 8.255 1.00 86.56 88 ALA A C 1
ATOM 684 O O . ALA A 1 88 ? -9.161 -3.203 8.953 1.00 86.56 88 ALA A O 1
ATOM 685 N N . THR A 1 89 ? -9.314 -5.325 8.251 1.00 80.25 89 THR A N 1
ATOM 686 C CA . THR A 1 89 ? -10.525 -5.630 9.029 1.00 80.25 89 THR A CA 1
ATOM 687 C C . THR A 1 89 ? -10.204 -6.293 10.368 1.00 80.25 89 THR A C 1
ATOM 689 O O . THR A 1 89 ? -10.757 -5.891 11.391 1.00 80.25 89 THR A O 1
ATOM 692 N N . LEU A 1 90 ? -9.260 -7.238 10.383 1.00 78.56 90 LEU A N 1
ATOM 693 C CA . LEU A 1 90 ? -9.015 -8.120 11.530 1.00 78.56 90 LEU A CA 1
ATOM 694 C C . LEU A 1 90 ? -7.967 -7.604 12.521 1.00 78.56 90 LEU A C 1
ATOM 696 O O . LEU A 1 90 ? -7.970 -7.994 13.688 1.00 78.56 90 LEU A O 1
ATOM 700 N N . ALA A 1 91 ? -7.036 -6.760 12.077 1.00 80.06 91 ALA A N 1
ATOM 701 C CA . ALA A 1 91 ? -5.863 -6.447 12.879 1.00 80.06 91 ALA A CA 1
ATOM 702 C C . ALA A 1 91 ? -6.123 -5.373 13.949 1.00 80.06 91 ALA A C 1
ATOM 704 O O . ALA A 1 91 ? -7.031 -4.544 13.851 1.00 80.06 91 ALA A O 1
ATOM 705 N N . SER A 1 92 ? -5.264 -5.344 14.971 1.00 80.31 92 SER A N 1
ATOM 706 C CA . SER A 1 92 ? -5.257 -4.271 15.971 1.00 80.31 92 SER A CA 1
ATOM 707 C C . SER A 1 92 ? -4.875 -2.919 15.346 1.00 80.31 92 SER A C 1
ATOM 709 O O . SER A 1 92 ? -4.193 -2.866 14.321 1.00 80.31 92 SER A O 1
ATOM 711 N N . SER A 1 93 ? -5.230 -1.803 15.992 1.00 78.44 93 SER A N 1
ATOM 712 C CA . SER A 1 93 ? -4.827 -0.460 15.536 1.00 78.44 93 SER A CA 1
ATOM 713 C C . SER A 1 93 ? -3.307 -0.302 15.416 1.00 78.44 93 SER A C 1
ATOM 715 O O . SER A 1 93 ? -2.824 0.340 14.487 1.00 78.44 93 SER A O 1
ATOM 717 N N . ARG A 1 94 ? -2.545 -0.915 16.334 1.00 80.94 94 ARG A N 1
ATOM 718 C CA . ARG A 1 94 ? -1.076 -0.884 16.322 1.00 80.94 94 ARG A CA 1
ATOM 719 C C . ARG A 1 94 ? -0.522 -1.612 15.099 1.00 80.94 94 ARG A C 1
ATOM 721 O O . ARG A 1 94 ? 0.376 -1.096 14.445 1.00 80.94 94 ARG A O 1
ATOM 728 N N . THR A 1 95 ? -1.093 -2.769 14.768 1.00 83.31 95 THR A N 1
ATOM 729 C CA . THR A 1 95 ? -0.716 -3.549 13.584 1.00 83.31 95 THR A CA 1
ATOM 730 C C . THR A 1 95 ? -1.038 -2.793 12.296 1.00 83.31 95 THR A C 1
ATOM 732 O O . THR A 1 95 ? -0.177 -2.696 11.432 1.00 83.31 95 THR A O 1
ATOM 735 N N . LYS A 1 96 ? -2.228 -2.184 12.181 1.00 83.12 96 LYS A N 1
ATOM 736 C CA . LYS A 1 96 ? -2.599 -1.381 10.999 1.00 83.12 96 LYS A CA 1
ATOM 737 C C . LYS A 1 96 ? -1.665 -0.193 10.799 1.00 83.12 96 LYS A C 1
ATOM 739 O O . LYS A 1 96 ? -1.227 0.055 9.684 1.00 83.12 96 LYS A O 1
ATOM 744 N N . LYS A 1 97 ? -1.317 0.505 11.885 1.00 84.00 97 LYS A N 1
ATOM 745 C CA . LYS A 1 97 ? -0.357 1.613 11.849 1.00 84.00 97 LYS A CA 1
ATOM 746 C C . LYS A 1 97 ? 1.031 1.144 11.421 1.00 84.00 97 LYS A C 1
ATOM 748 O O . LYS A 1 97 ? 1.651 1.798 10.598 1.00 84.00 97 LYS A O 1
ATOM 753 N N . PHE A 1 98 ? 1.499 0.010 11.943 1.00 87.88 98 PHE A N 1
ATOM 754 C CA . PHE A 1 98 ? 2.776 -0.573 11.534 1.00 87.88 98 PHE A CA 1
ATOM 755 C C . PHE A 1 98 ? 2.789 -0.933 10.042 1.00 87.88 98 PHE A C 1
ATOM 757 O O . 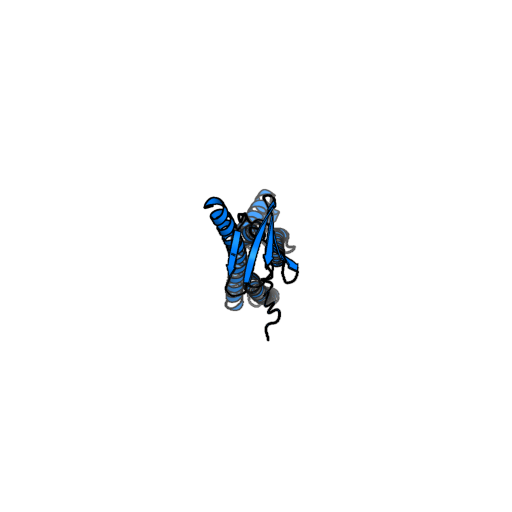PHE A 1 98 ? 3.730 -0.565 9.348 1.00 87.88 98 PHE A O 1
ATOM 764 N N . LEU A 1 99 ? 1.730 -1.577 9.542 1.00 87.56 99 LEU A N 1
ATOM 765 C CA . LEU A 1 99 ? 1.590 -1.912 8.122 1.00 87.56 99 LEU A CA 1
ATOM 766 C C . LEU A 1 99 ? 1.566 -0.662 7.242 1.00 87.56 99 LEU A C 1
ATOM 768 O O . LEU A 1 99 ? 2.334 -0.584 6.293 1.00 87.56 99 LEU A O 1
ATOM 772 N N . ALA A 1 100 ? 0.749 0.335 7.588 1.00 88.31 100 ALA A N 1
ATOM 773 C CA . ALA A 1 100 ? 0.672 1.584 6.837 1.00 88.31 100 ALA A CA 1
ATOM 774 C C . ALA A 1 100 ? 2.009 2.349 6.854 1.00 88.31 100 ALA A C 1
ATOM 776 O O . ALA A 1 100 ? 2.433 2.859 5.825 1.00 88.31 100 ALA A O 1
ATOM 777 N N . CYS A 1 101 ? 2.730 2.373 7.983 1.00 89.38 101 CYS A N 1
ATOM 778 C CA . CYS A 1 101 ? 4.090 2.919 8.031 1.00 89.38 101 CYS A CA 1
ATOM 779 C C . CYS A 1 101 ? 5.063 2.133 7.142 1.00 89.38 101 CYS A C 1
ATOM 781 O O . CYS A 1 101 ? 5.899 2.739 6.480 1.00 89.38 101 CYS A O 1
ATOM 783 N N . GLY A 1 102 ? 4.965 0.801 7.132 1.00 88.88 102 GLY A N 1
ATOM 784 C CA . GLY A 1 102 ? 5.774 -0.061 6.271 1.00 88.88 102 GLY A CA 1
ATOM 785 C C . GLY A 1 102 ? 5.513 0.199 4.789 1.00 88.88 102 GLY A C 1
ATOM 786 O O . GLY A 1 102 ? 6.464 0.380 4.037 1.00 88.88 102 GLY A O 1
ATOM 787 N N . ASN A 1 103 ? 4.242 0.301 4.391 1.00 89.75 103 ASN A N 1
ATOM 788 C CA . ASN A 1 103 ? 3.830 0.646 3.030 1.00 89.75 103 ASN A CA 1
ATOM 789 C C . ASN A 1 103 ? 4.323 2.038 2.624 1.00 89.75 103 ASN A C 1
ATOM 791 O O . ASN A 1 103 ? 4.913 2.194 1.557 1.00 89.75 103 ASN A O 1
ATOM 795 N N . LEU A 1 104 ? 4.154 3.029 3.505 1.00 87.94 104 LEU A N 1
ATOM 796 C CA . LEU A 1 104 ? 4.621 4.392 3.274 1.00 87.94 104 LEU A CA 1
ATOM 797 C C . LEU A 1 104 ? 6.142 4.425 3.081 1.00 87.94 104 LEU A C 1
ATOM 799 O O . LEU A 1 104 ? 6.631 5.027 2.129 1.00 87.94 104 LEU A O 1
ATOM 803 N N . LEU A 1 105 ? 6.892 3.748 3.957 1.00 88.88 105 LEU A N 1
ATOM 804 C CA . LEU A 1 105 ? 8.345 3.655 3.845 1.00 88.88 105 LEU A CA 1
ATOM 805 C C . LEU A 1 105 ? 8.748 2.940 2.554 1.00 88.88 105 LEU A C 1
ATOM 807 O O . LEU A 1 105 ? 9.617 3.434 1.846 1.00 88.88 105 LEU A O 1
ATOM 811 N N . ALA A 1 106 ? 8.107 1.819 2.222 1.00 85.31 106 ALA A N 1
ATOM 812 C CA . ALA A 1 106 ? 8.379 1.088 0.992 1.00 85.31 106 ALA A CA 1
ATOM 813 C C . ALA A 1 106 ? 8.130 1.960 -0.245 1.00 85.31 106 ALA A C 1
ATOM 815 O O . ALA A 1 106 ? 8.994 2.028 -1.110 1.00 85.31 106 ALA A O 1
ATOM 816 N N . GLY A 1 107 ? 7.011 2.687 -0.313 1.00 80.69 107 GLY A N 1
ATOM 817 C CA . GLY A 1 107 ? 6.713 3.574 -1.438 1.00 80.69 107 GLY A CA 1
ATOM 818 C C . GLY A 1 107 ? 7.673 4.767 -1.538 1.00 80.69 107 GLY A C 1
ATOM 819 O O . GLY A 1 107 ? 8.088 5.125 -2.640 1.00 80.69 107 GLY A O 1
ATOM 820 N N . VAL A 1 108 ? 8.102 5.339 -0.406 1.00 81.62 108 VAL A N 1
ATOM 821 C CA . VAL A 1 108 ? 9.143 6.383 -0.381 1.00 81.62 108 VAL A CA 1
ATOM 822 C C . VAL A 1 108 ? 10.484 5.827 -0.854 1.00 81.62 108 VAL A C 1
ATOM 824 O O . VAL A 1 108 ? 11.127 6.437 -1.703 1.00 81.62 108 VAL A O 1
ATOM 827 N N . LEU A 1 109 ? 10.898 4.659 -0.356 1.00 82.44 109 LEU A N 1
ATOM 828 C CA . LEU A 1 109 ? 12.145 4.018 -0.768 1.00 82.44 109 LEU A CA 1
ATOM 829 C C . LEU A 1 109 ? 12.112 3.647 -2.249 1.00 82.44 109 LEU A C 1
ATOM 831 O O . LEU A 1 109 ? 13.072 3.940 -2.944 1.00 82.44 109 LEU A O 1
ATOM 835 N N . VAL A 1 110 ? 11.016 3.077 -2.754 1.00 76.69 110 VAL A N 1
ATOM 836 C CA . VAL A 1 110 ? 10.855 2.798 -4.188 1.00 76.69 110 VAL A CA 1
ATOM 837 C C . VAL A 1 110 ? 10.968 4.087 -4.992 1.00 76.69 110 VAL A C 1
ATOM 839 O O . VAL A 1 110 ? 11.729 4.107 -5.950 1.00 76.69 110 VAL A O 1
ATOM 842 N N . SER A 1 111 ? 10.314 5.176 -4.577 1.00 71.38 111 SER A N 1
ATOM 843 C CA . SER A 1 111 ? 10.388 6.472 -5.273 1.00 71.38 111 SER A CA 1
ATOM 844 C C . SER A 1 111 ? 11.806 7.055 -5.282 1.00 71.38 111 SER A C 1
ATOM 846 O O . SER A 1 111 ? 12.241 7.599 -6.287 1.00 71.38 111 SER A O 1
ATOM 848 N N . ILE A 1 112 ? 12.553 6.920 -4.182 1.00 70.38 112 ILE A N 1
ATOM 849 C CA . ILE A 1 112 ? 13.943 7.387 -4.089 1.00 70.38 112 ILE A CA 1
ATOM 850 C C . ILE A 1 112 ? 14.868 6.485 -4.914 1.00 70.38 112 ILE A C 1
ATOM 852 O O . ILE A 1 112 ? 15.644 6.968 -5.729 1.00 70.38 112 ILE A O 1
ATOM 856 N N . PHE A 1 113 ? 14.801 5.167 -4.730 1.00 69.75 113 PHE A N 1
ATOM 857 C CA . PHE A 1 113 ? 15.703 4.229 -5.398 1.00 69.75 113 PHE A CA 1
ATOM 858 C C . PHE A 1 113 ? 15.435 4.098 -6.893 1.00 69.75 113 PHE A C 1
ATOM 860 O O . PHE A 1 113 ? 16.370 3.811 -7.633 1.00 69.75 113 PHE A O 1
ATOM 867 N N . SER A 1 114 ? 14.211 4.348 -7.356 1.00 63.19 114 SER A N 1
ATOM 868 C CA . SER A 1 114 ? 13.932 4.409 -8.793 1.00 63.19 114 SER A CA 1
ATOM 869 C C . SER A 1 114 ? 14.592 5.621 -9.466 1.00 63.19 114 SER A C 1
ATOM 871 O O . SER A 1 114 ? 14.971 5.522 -10.627 1.00 63.19 114 SER A O 1
ATOM 873 N N . VAL A 1 115 ? 14.887 6.697 -8.722 1.00 57.53 115 VAL A N 1
ATOM 874 C CA . VAL A 1 115 ? 15.726 7.817 -9.201 1.00 57.53 115 VAL A CA 1
ATOM 875 C C . VAL A 1 115 ? 17.219 7.452 -9.246 1.00 57.53 115 VAL A C 1
ATOM 877 O O . VAL A 1 115 ? 17.943 7.943 -10.108 1.00 57.53 115 VAL A O 1
ATOM 880 N N . PHE A 1 116 ? 17.698 6.578 -8.351 1.00 52.12 116 PHE A N 1
ATOM 881 C CA . PHE A 1 116 ? 19.129 6.257 -8.192 1.00 52.12 116 PHE A CA 1
ATOM 882 C C . PHE A 1 116 ? 19.537 4.856 -8.679 1.00 52.12 116 PHE A C 1
ATOM 884 O O . PHE A 1 116 ? 20.633 4.394 -8.350 1.00 52.12 116 PHE A O 1
ATOM 891 N N . HIS A 1 117 ? 18.685 4.149 -9.431 1.00 45.53 117 HIS A N 1
ATOM 892 C CA . HIS A 1 117 ? 18.991 2.786 -9.864 1.00 45.53 117 HIS A CA 1
ATOM 893 C C . HIS A 1 117 ? 20.289 2.777 -10.702 1.00 45.53 117 HIS A C 1
ATOM 895 O O . HIS A 1 117 ? 20.473 3.645 -11.552 1.00 45.53 117 HIS A O 1
ATOM 901 N N . PRO A 1 118 ? 21.208 1.815 -10.520 1.00 40.53 118 PRO A N 1
ATOM 902 C CA . PRO A 1 118 ? 22.450 1.754 -11.299 1.00 40.53 118 PRO A CA 1
ATOM 903 C C . PRO A 1 118 ? 22.224 1.510 -12.805 1.00 40.53 118 PRO A C 1
ATOM 905 O O . PRO A 1 118 ? 23.123 1.769 -13.599 1.00 40.53 118 PRO A O 1
ATOM 908 N N . GLU A 1 119 ? 21.010 1.107 -13.207 1.00 40.06 119 GLU A N 1
ATOM 909 C CA . GLU A 1 119 ? 20.532 1.135 -14.602 1.00 40.06 119 GLU A CA 1
ATOM 910 C C . GLU A 1 119 ? 19.565 2.295 -14.919 1.00 40.06 119 GLU A C 1
ATOM 912 O O . GLU A 1 119 ? 19.138 2.427 -16.055 1.00 40.06 119 GLU A O 1
ATOM 917 N N . ALA A 1 120 ? 19.314 3.233 -13.997 1.00 42.44 120 ALA A N 1
ATOM 918 C CA . ALA A 1 120 ? 18.764 4.569 -14.294 1.00 42.44 120 ALA A CA 1
ATOM 919 C C . ALA A 1 120 ? 19.775 5.471 -15.045 1.00 42.44 120 ALA A C 1
ATOM 921 O O . ALA A 1 120 ? 19.637 6.686 -15.105 1.00 42.44 120 ALA A O 1
ATOM 922 N N . PHE A 1 121 ? 20.767 4.861 -15.701 1.00 37.25 121 PHE A N 1
ATOM 923 C CA . PHE A 1 121 ? 21.241 5.309 -17.011 1.00 37.25 121 PHE A CA 1
ATOM 924 C C . PHE A 1 121 ? 20.136 5.303 -18.082 1.00 37.25 121 PHE A C 1
ATOM 926 O O . PHE A 1 121 ? 20.315 5.888 -19.146 1.00 37.25 121 PHE A O 1
ATOM 933 N N . ALA A 1 122 ? 19.010 4.645 -17.819 1.00 40.12 122 ALA A N 1
ATOM 934 C CA . ALA A 1 122 ? 17.921 4.486 -18.761 1.00 40.12 122 ALA A CA 1
ATOM 935 C C . ALA A 1 122 ? 16.971 5.698 -18.845 1.00 40.12 122 ALA A C 1
ATOM 937 O O . ALA A 1 122 ? 16.289 5.839 -19.849 1.00 40.12 122 ALA A O 1
ATOM 938 N N . ALA A 1 123 ? 17.038 6.632 -17.893 1.00 48.00 123 ALA A N 1
ATOM 939 C CA . ALA A 1 123 ? 16.613 8.011 -18.109 1.00 48.00 123 ALA A CA 1
ATOM 940 C C . ALA A 1 123 ? 17.864 8.893 -18.053 1.00 48.00 123 ALA A C 1
ATOM 942 O O . ALA A 1 123 ? 18.161 9.475 -17.010 1.00 48.00 123 ALA A O 1
ATOM 943 N N . ALA A 1 124 ? 18.623 8.980 -19.154 1.00 51.94 124 ALA A N 1
ATOM 944 C CA . ALA A 1 124 ? 19.821 9.832 -19.247 1.00 51.94 124 ALA A CA 1
ATOM 945 C C . ALA A 1 124 ? 19.575 11.241 -18.653 1.00 51.94 124 ALA A C 1
ATOM 947 O O . ALA A 1 124 ? 20.399 11.773 -17.912 1.00 51.94 124 ALA A O 1
ATOM 948 N N . ARG A 1 125 ? 18.346 11.731 -18.841 1.00 57.66 125 ARG A N 1
ATOM 949 C CA . ARG A 1 125 ? 17.779 12.979 -18.327 1.00 57.66 125 ARG A CA 1
ATOM 950 C C . ARG A 1 125 ? 17.908 13.166 -16.808 1.00 57.66 125 ARG A C 1
ATOM 952 O O . ARG A 1 125 ? 18.388 14.196 -16.349 1.00 57.66 125 ARG A O 1
ATOM 959 N N . CYS A 1 126 ? 17.564 12.169 -15.986 1.00 59.06 126 CYS A N 1
ATOM 960 C CA . CYS A 1 126 ? 17.554 12.337 -14.521 1.00 59.06 126 CYS A CA 1
ATOM 961 C C . CYS A 1 126 ? 18.951 12.592 -13.927 1.00 59.06 126 CYS A C 1
ATOM 963 O O . CYS A 1 126 ? 19.067 12.983 -12.767 1.00 59.06 126 CYS A O 1
ATOM 965 N N . ARG A 1 127 ? 20.015 12.352 -14.704 1.00 58.56 127 ARG A N 1
ATOM 966 C CA . ARG A 1 127 ? 21.409 12.555 -14.302 1.00 58.56 127 ARG A CA 1
ATOM 967 C C . ARG A 1 127 ? 22.029 13.827 -14.889 1.00 58.56 127 ARG A C 1
ATOM 969 O O . ARG A 1 127 ? 23.087 14.240 -14.417 1.00 58.56 127 ARG A O 1
ATOM 976 N N . ASP A 1 128 ? 21.382 14.443 -15.877 1.00 65.31 128 ASP A N 1
ATOM 977 C CA . ASP A 1 128 ? 21.927 15.580 -16.627 1.00 65.31 128 ASP A CA 1
ATOM 978 C C . ASP A 1 128 ? 21.907 16.885 -15.815 1.00 65.31 128 ASP A C 1
ATOM 980 O O . ASP A 1 128 ? 22.784 17.735 -15.978 1.00 65.31 128 ASP A O 1
ATOM 984 N N . SER A 1 129 ? 20.941 17.053 -14.905 1.00 70.62 129 SER A N 1
ATOM 985 C CA . SER A 1 129 ? 20.898 18.193 -13.985 1.00 70.62 129 SER A CA 1
ATOM 986 C C . SER A 1 129 ? 20.111 17.897 -12.707 1.00 70.62 129 SER A C 1
ATOM 988 O O . SER A 1 129 ? 19.312 16.962 -12.640 1.00 70.62 129 SER A O 1
ATOM 990 N N . VAL A 1 130 ? 20.307 18.740 -11.688 1.00 71.81 130 VAL A N 1
ATOM 991 C CA . VAL A 1 130 ? 19.513 18.702 -10.447 1.00 71.81 130 VAL A CA 1
ATOM 992 C C . VAL A 1 130 ? 18.022 18.900 -10.742 1.00 71.81 130 VAL A C 1
ATOM 994 O O . VAL A 1 130 ? 17.194 18.211 -10.155 1.00 71.81 130 VAL A O 1
ATOM 997 N N . ASP A 1 131 ? 17.677 19.779 -11.684 1.00 73.12 131 ASP A N 1
ATOM 998 C CA . ASP A 1 131 ? 16.282 20.045 -12.054 1.00 73.12 131 ASP A CA 1
ATOM 999 C C . ASP A 1 131 ? 15.616 18.817 -12.690 1.00 73.12 131 ASP A C 1
ATOM 1001 O O . ASP A 1 131 ? 14.493 18.465 -12.336 1.00 73.12 131 ASP A O 1
ATOM 1005 N N . GLN A 1 132 ? 16.330 18.092 -13.556 1.00 71.00 132 GLN A N 1
ATOM 1006 C CA . GLN A 1 132 ? 15.801 16.874 -14.173 1.00 71.00 132 GLN A CA 1
ATOM 1007 C C . GLN A 1 132 ? 15.699 15.717 -13.168 1.00 71.00 132 GLN A C 1
ATOM 1009 O O . GLN A 1 132 ? 14.739 14.948 -13.211 1.00 71.00 132 GLN A O 1
ATOM 1014 N N . ALA A 1 133 ? 16.620 15.624 -12.202 1.00 69.06 133 ALA A N 1
ATOM 1015 C CA . ALA A 1 133 ? 16.493 14.685 -11.087 1.00 69.06 133 ALA A CA 1
ATOM 1016 C C . ALA A 1 133 ? 15.228 14.960 -10.248 1.00 69.06 133 ALA A C 1
ATOM 1018 O O . ALA A 1 133 ? 14.537 14.025 -9.833 1.00 69.06 133 ALA A O 1
ATOM 1019 N N . LEU A 1 134 ? 14.896 16.238 -10.025 1.00 73.50 134 LEU A N 1
ATOM 1020 C CA . LEU A 1 134 ? 13.679 16.647 -9.321 1.00 73.50 134 LEU A CA 1
ATOM 1021 C C . LEU A 1 134 ? 12.407 16.330 -10.120 1.00 73.50 134 LEU A C 1
ATOM 1023 O O . LEU A 1 134 ? 11.423 15.891 -9.524 1.00 73.50 134 LEU A O 1
ATOM 1027 N N . ASP A 1 135 ? 12.422 16.481 -11.444 1.00 70.62 135 ASP A N 1
ATOM 1028 C CA . ASP A 1 135 ? 11.293 16.103 -12.306 1.00 70.62 135 ASP A CA 1
ATOM 1029 C C . ASP A 1 135 ? 11.055 14.585 -12.326 1.00 70.62 135 ASP A C 1
ATOM 1031 O O . ASP A 1 135 ? 9.906 14.127 -12.264 1.00 70.62 135 ASP A O 1
ATOM 1035 N N . CYS A 1 136 ? 12.123 13.785 -12.320 1.00 70.81 136 CYS A N 1
ATOM 1036 C CA . CYS A 1 136 ? 12.022 12.331 -12.196 1.00 70.81 136 CYS A CA 1
ATOM 1037 C C . CYS A 1 136 ? 11.472 11.918 -10.826 1.00 70.81 136 CYS A C 1
ATOM 1039 O O . CYS A 1 136 ? 10.555 11.099 -10.739 1.00 70.81 136 CYS A O 1
ATOM 1041 N N . LEU A 1 137 ? 11.958 12.550 -9.752 1.00 72.56 137 LEU A N 1
ATOM 1042 C CA . LEU A 1 137 ? 11.432 12.342 -8.404 1.00 72.56 137 LEU A CA 1
ATOM 1043 C C . LEU A 1 137 ? 9.943 12.711 -8.330 1.00 72.56 137 LEU A C 1
ATOM 1045 O O . LEU A 1 137 ? 9.141 11.965 -7.770 1.00 72.56 137 LEU A O 1
ATOM 1049 N N . ARG A 1 138 ? 9.548 13.836 -8.933 1.00 75.06 138 ARG A N 1
ATOM 1050 C CA . ARG A 1 138 ? 8.151 14.275 -9.003 1.00 75.06 138 ARG A CA 1
ATOM 1051 C C . ARG A 1 138 ? 7.283 13.262 -9.740 1.00 75.06 138 ARG A C 1
ATOM 1053 O O . ARG A 1 138 ? 6.192 12.957 -9.266 1.00 75.06 138 ARG A O 1
ATOM 1060 N N . THR A 1 139 ? 7.761 12.733 -10.861 1.00 72.25 139 THR A N 1
ATOM 1061 C CA . THR A 1 139 ? 7.050 11.708 -11.633 1.00 72.25 139 THR A CA 1
ATOM 1062 C C . THR A 1 139 ? 6.857 10.445 -10.796 1.00 72.25 139 THR A C 1
ATOM 1064 O O . THR A 1 139 ? 5.723 9.997 -10.639 1.00 72.25 139 THR A O 1
ATOM 1067 N N . ALA A 1 140 ? 7.905 9.947 -10.136 1.00 69.44 140 ALA A N 1
ATOM 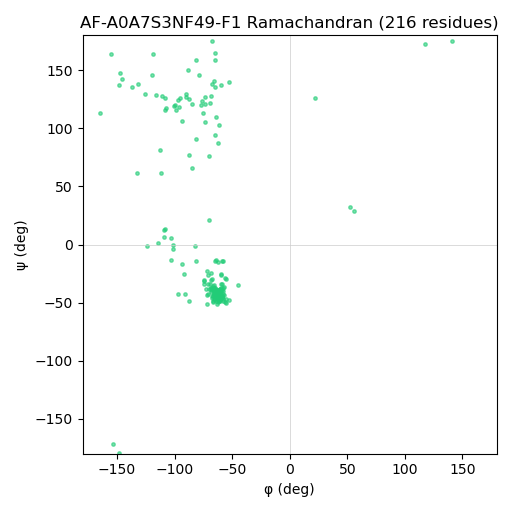1068 C CA . ALA A 1 140 ? 7.799 8.804 -9.226 1.00 69.44 140 ALA A CA 1
ATOM 1069 C C . ALA A 1 140 ? 6.774 9.049 -8.099 1.00 69.44 140 ALA A C 1
ATOM 1071 O O . ALA A 1 140 ? 5.913 8.208 -7.827 1.00 69.44 140 ALA A O 1
ATOM 1072 N N . PHE A 1 141 ? 6.786 10.243 -7.496 1.00 70.12 141 PHE A N 1
ATOM 1073 C CA . PHE A 1 141 ? 5.798 10.621 -6.484 1.00 70.12 141 PHE A CA 1
ATOM 1074 C C . PHE A 1 141 ? 4.379 10.771 -7.033 1.00 70.12 141 PHE A C 1
ATOM 1076 O O . PHE A 1 141 ? 3.439 10.532 -6.288 1.00 70.12 141 PHE A O 1
ATOM 1083 N N . ILE A 1 142 ? 4.178 11.145 -8.297 1.00 77.06 142 ILE A N 1
ATOM 1084 C CA . ILE A 1 142 ? 2.839 11.187 -8.905 1.00 77.06 142 ILE A CA 1
ATOM 1085 C C . ILE A 1 142 ? 2.287 9.768 -9.063 1.00 77.06 142 ILE A C 1
ATOM 1087 O O . ILE A 1 142 ? 1.122 9.527 -8.750 1.00 77.06 142 ILE A O 1
ATOM 1091 N N . TRP A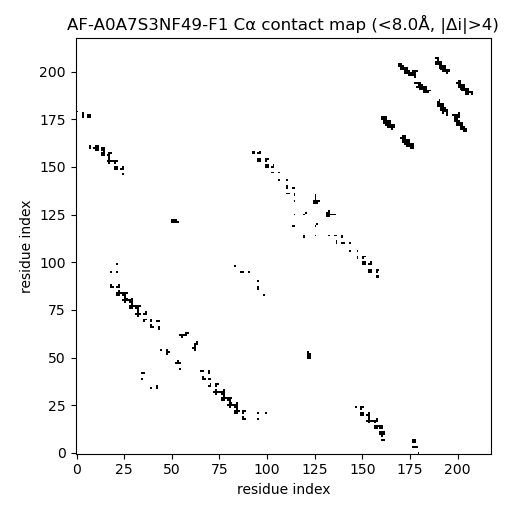 1 143 ? 3.131 8.822 -9.476 1.00 71.50 143 TRP A N 1
ATOM 1092 C CA . TRP A 1 143 ? 2.741 7.424 -9.663 1.00 71.50 143 TRP A CA 1
ATOM 1093 C C . TRP A 1 143 ? 2.420 6.720 -8.338 1.00 71.50 143 TRP A C 1
ATOM 1095 O O . TRP A 1 143 ? 1.449 5.968 -8.254 1.00 71.50 143 TRP A O 1
ATOM 1105 N N . HIS A 1 144 ? 3.187 6.991 -7.279 1.00 75.56 144 HIS A N 1
ATOM 1106 C CA . HIS A 1 144 ? 2.975 6.380 -5.960 1.00 75.56 144 HIS A CA 1
ATOM 1107 C C . HIS A 1 144 ? 2.103 7.221 -5.014 1.00 75.56 144 HIS A C 1
ATOM 1109 O O . HIS A 1 144 ? 1.575 6.708 -4.026 1.00 75.56 144 HIS A O 1
ATOM 1115 N N . GLY A 1 145 ? 1.917 8.505 -5.312 1.00 77.88 145 GLY A N 1
ATOM 1116 C CA . GLY A 1 145 ? 1.307 9.512 -4.442 1.00 77.88 145 GLY A CA 1
ATOM 1117 C C . GLY A 1 145 ? -0.084 9.161 -3.924 1.00 77.88 145 GLY A C 1
ATOM 1118 O O . GLY A 1 145 ? -0.301 9.277 -2.716 1.00 77.88 145 GLY A O 1
ATOM 1119 N N . PRO A 1 146 ? -1.021 8.686 -4.767 1.00 82.19 146 PRO A N 1
ATOM 1120 C CA . PRO A 1 146 ? -2.336 8.265 -4.294 1.00 82.19 146 PRO A CA 1
ATOM 1121 C C . PRO A 1 146 ? -2.268 7.150 -3.237 1.00 82.19 146 PRO A C 1
ATOM 1123 O O . PRO A 1 146 ? -2.988 7.215 -2.242 1.00 82.19 146 PRO A O 1
ATOM 1126 N N . LEU A 1 147 ? -1.374 6.166 -3.401 1.00 81.19 147 LEU A N 1
ATOM 1127 C CA . LEU A 1 147 ? -1.185 5.080 -2.428 1.00 81.19 147 LEU A CA 1
ATOM 1128 C C . LEU A 1 147 ? -0.515 5.585 -1.143 1.00 81.19 147 LEU A C 1
ATOM 1130 O O . LEU A 1 147 ? -0.985 5.268 -0.051 1.00 81.19 147 LEU A O 1
ATOM 1134 N N . LEU A 1 148 ? 0.506 6.441 -1.267 1.00 84.69 148 LEU A N 1
ATOM 1135 C CA . LEU A 1 148 ? 1.174 7.077 -0.125 1.00 84.69 148 LEU A CA 1
ATOM 1136 C C . LEU A 1 148 ? 0.205 7.932 0.704 1.00 84.69 148 LEU A C 1
ATOM 1138 O O . LEU A 1 148 ? 0.272 7.944 1.933 1.00 84.69 148 LEU A O 1
ATOM 1142 N N . LEU A 1 149 ? -0.724 8.631 0.046 1.00 88.06 149 LEU A N 1
ATOM 1143 C CA . LEU A 1 149 ? -1.755 9.416 0.720 1.00 88.06 149 LEU A CA 1
ATOM 1144 C C . LEU A 1 149 ? -2.711 8.517 1.514 1.00 88.06 149 LEU A C 1
ATOM 1146 O O . LEU A 1 149 ? -3.049 8.851 2.652 1.00 88.06 149 LEU A O 1
ATOM 1150 N N . LEU A 1 150 ? -3.119 7.371 0.955 1.00 86.31 150 LEU A N 1
ATOM 1151 C CA . LEU A 1 150 ? -3.923 6.387 1.686 1.00 86.31 150 LEU A CA 1
ATOM 1152 C C . LEU A 1 150 ? -3.186 5.887 2.932 1.00 86.31 150 LEU A C 1
ATOM 1154 O O . LEU A 1 150 ? -3.787 5.841 4.006 1.00 86.31 150 LEU A O 1
ATOM 1158 N N . ASP A 1 151 ? -1.894 5.576 2.822 1.00 87.31 151 ASP A N 1
ATOM 1159 C CA . ASP A 1 151 ? -1.092 5.123 3.961 1.00 87.31 151 ASP A CA 1
ATOM 1160 C C . ASP A 1 151 ? -0.943 6.218 5.027 1.00 87.31 151 ASP A C 1
ATOM 1162 O O . ASP A 1 151 ? -1.110 5.955 6.220 1.00 87.31 151 ASP A O 1
ATOM 1166 N N . LEU A 1 152 ? -0.726 7.473 4.623 1.00 88.62 152 LEU A N 1
ATOM 1167 C CA . LEU A 1 152 ? -0.648 8.609 5.544 1.00 88.62 152 LEU A CA 1
ATOM 1168 C C . LEU A 1 152 ? -1.963 8.809 6.315 1.00 88.62 152 LEU A C 1
ATOM 1170 O O . LEU A 1 152 ? -1.959 8.940 7.543 1.00 88.62 152 LEU A O 1
ATOM 1174 N N . ILE A 1 153 ? -3.098 8.782 5.613 1.00 87.31 153 ILE A N 1
ATOM 1175 C CA . ILE A 1 153 ? -4.434 8.865 6.219 1.00 87.31 153 ILE A CA 1
ATOM 1176 C C . ILE A 1 153 ? -4.652 7.669 7.159 1.00 87.31 153 ILE A C 1
ATOM 1178 O O . ILE A 1 153 ? -5.120 7.845 8.290 1.00 87.31 153 ILE A O 1
ATOM 1182 N N . ALA A 1 154 ? -4.254 6.463 6.744 1.00 85.38 154 ALA A N 1
ATOM 1183 C CA . ALA A 1 154 ? -4.340 5.268 7.572 1.00 85.38 154 ALA A CA 1
ATOM 1184 C C . ALA A 1 154 ? -3.544 5.421 8.876 1.00 85.38 154 ALA A C 1
ATOM 1186 O O . ALA A 1 154 ? -4.088 5.112 9.937 1.00 85.38 154 ALA A O 1
ATOM 1187 N N . ILE A 1 155 ? -2.320 5.958 8.831 1.00 85.69 155 ILE A N 1
ATOM 1188 C CA . ILE A 1 155 ? -1.470 6.207 10.007 1.00 85.69 155 ILE A CA 1
ATOM 1189 C C . ILE A 1 155 ? -2.111 7.226 10.952 1.00 85.69 155 ILE A C 1
ATOM 1191 O O . ILE A 1 155 ? -2.245 6.954 12.150 1.00 85.69 155 ILE A O 1
ATOM 1195 N N . ILE A 1 156 ? -2.523 8.385 10.425 1.00 85.12 156 ILE A N 1
ATOM 1196 C CA . ILE A 1 156 ? -3.080 9.495 11.218 1.00 85.12 156 ILE A CA 1
ATOM 1197 C C . ILE A 1 156 ? -4.33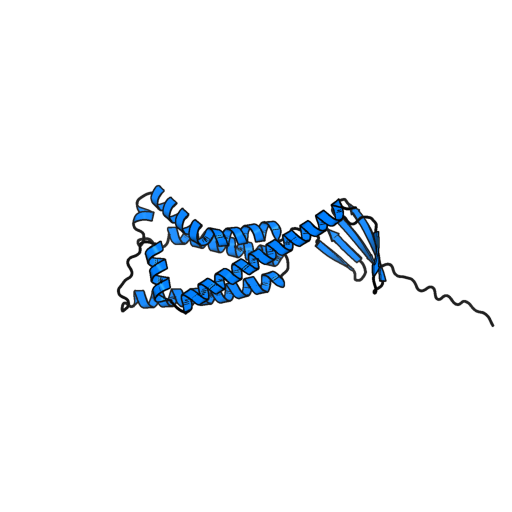5 9.047 11.971 1.00 85.12 156 ILE A C 1
ATOM 1199 O O . ILE A 1 156 ? -4.568 9.446 13.116 1.00 85.12 156 ILE A O 1
ATOM 1203 N N . PHE A 1 157 ? -5.149 8.199 11.344 1.00 82.69 157 PHE A N 1
ATOM 1204 C CA . PHE A 1 157 ? -6.430 7.781 11.897 1.00 82.69 157 PHE A CA 1
ATOM 1205 C C . PHE A 1 157 ? -6.433 6.388 12.543 1.00 82.69 157 PHE A C 1
ATOM 1207 O O . PHE A 1 157 ? -7.438 6.027 13.157 1.00 82.69 157 PHE A O 1
ATOM 1214 N N . ALA A 1 158 ? -5.330 5.631 12.494 1.00 75.94 158 ALA A N 1
ATOM 1215 C CA . ALA A 1 158 ? -5.253 4.272 13.050 1.00 75.94 158 ALA A CA 1
ATOM 1216 C C . ALA A 1 158 ? -5.579 4.216 14.547 1.00 75.94 158 ALA A C 1
ATOM 1218 O O . ALA A 1 158 ? -6.222 3.277 15.018 1.00 75.94 158 ALA A O 1
ATOM 1219 N N . GLU A 1 159 ? -5.154 5.228 15.302 1.00 69.31 159 GLU A N 1
ATOM 1220 C CA . GLU A 1 159 ? -5.359 5.298 16.751 1.00 69.31 159 GLU A CA 1
ATOM 1221 C C . GLU A 1 159 ? -6.506 6.220 17.173 1.00 69.31 159 GLU A C 1
ATOM 1223 O O . GLU A 1 159 ? -6.799 6.326 18.365 1.00 69.31 159 GLU A O 1
ATOM 1228 N N . ALA A 1 160 ? -7.181 6.859 16.217 1.00 62.94 160 ALA A N 1
ATOM 1229 C CA . ALA A 1 160 ? -8.312 7.717 16.518 1.00 62.94 160 ALA A CA 1
ATOM 1230 C C . ALA A 1 160 ? -9.492 6.868 17.025 1.00 62.94 160 ALA A C 1
ATOM 1232 O O . ALA A 1 160 ? -9.876 5.870 16.416 1.00 62.94 160 ALA A O 1
ATOM 1233 N N . GLY A 1 161 ? -10.048 7.246 18.176 1.00 61.69 161 GLY A N 1
ATOM 1234 C CA . GLY A 1 161 ? -11.260 6.656 18.742 1.00 61.69 161 GLY A CA 1
ATOM 1235 C C . GLY A 1 161 ? -11.081 5.961 20.093 1.00 61.69 161 GLY A C 1
ATOM 1236 O O . GLY A 1 161 ? -9.956 5.790 20.574 1.00 61.69 161 GLY A O 1
ATOM 1237 N N . PRO A 1 162 ? -12.198 5.544 20.707 1.00 60.06 162 PRO A N 1
ATOM 1238 C CA . PRO A 1 162 ? -12.211 5.010 22.061 1.00 60.06 162 PRO A CA 1
ATOM 1239 C C . PRO A 1 162 ? -11.426 3.692 22.157 1.00 60.06 162 PRO A C 1
ATOM 1241 O O . PRO A 1 162 ? -11.521 2.828 21.274 1.00 60.06 162 PRO A O 1
ATOM 1244 N N . LYS A 1 163 ? -10.605 3.541 23.199 1.00 67.56 163 LYS A N 1
ATOM 1245 C CA . LYS A 1 163 ? -9.836 2.316 23.487 1.00 67.56 163 LYS A CA 1
ATOM 1246 C C . LYS A 1 163 ? -10.414 1.673 24.743 1.00 67.56 163 LYS A C 1
ATOM 1248 O O . LYS A 1 163 ? -10.539 2.347 25.755 1.00 67.56 163 LYS A O 1
ATOM 1253 N N . LEU A 1 164 ? -10.754 0.389 24.679 1.00 69.88 164 LEU A N 1
ATOM 1254 C CA . LEU A 1 164 ? -11.202 -0.371 25.842 1.00 69.88 164 LEU A CA 1
ATOM 1255 C C . LEU A 1 164 ? -10.026 -1.197 26.371 1.00 69.88 164 LEU A C 1
ATOM 1257 O O . LEU A 1 164 ? -9.470 -2.015 25.641 1.00 69.88 164 LEU A O 1
ATOM 1261 N N . ILE A 1 165 ? -9.641 -0.971 27.621 1.00 76.50 165 ILE A N 1
ATOM 1262 C CA . ILE A 1 165 ? -8.614 -1.727 28.335 1.00 76.50 165 ILE A CA 1
ATOM 1263 C C . ILE A 1 165 ? -9.327 -2.579 29.370 1.00 76.50 165 ILE A C 1
ATOM 1265 O O . ILE A 1 165 ? -9.936 -2.047 30.292 1.00 76.50 165 ILE A O 1
ATOM 1269 N N . ARG A 1 166 ? -9.260 -3.901 29.244 1.00 77.06 166 ARG A N 1
ATOM 1270 C CA . ARG A 1 166 ? -9.814 -4.798 30.258 1.00 77.06 166 ARG A CA 1
ATOM 1271 C C . ARG A 1 166 ? -8.865 -4.841 31.457 1.00 77.06 166 ARG A C 1
ATOM 1273 O O . ARG A 1 166 ? -7.691 -5.145 31.278 1.00 77.06 166 ARG A O 1
ATOM 1280 N N . ILE A 1 167 ? -9.362 -4.510 32.649 1.00 82.25 167 ILE A N 1
ATOM 1281 C CA . ILE A 1 167 ? -8.602 -4.655 33.903 1.00 82.25 167 ILE A CA 1
ATOM 1282 C C . ILE A 1 167 ? -8.871 -6.039 34.497 1.00 82.25 167 ILE A C 1
ATOM 1284 O O . ILE A 1 167 ? -7.956 -6.702 34.970 1.00 82.25 167 ILE A O 1
ATOM 1288 N N . SER A 1 168 ? -10.133 -6.471 34.477 1.00 81.81 168 SER A N 1
ATOM 1289 C CA . SER A 1 168 ? -10.568 -7.759 35.013 1.00 81.81 168 SER A CA 1
ATOM 1290 C C . SER A 1 168 ? -11.756 -8.300 34.221 1.00 81.81 168 SER A C 1
ATOM 1292 O O . SER A 1 168 ? -12.264 -7.652 33.299 1.00 81.81 168 SER A O 1
ATOM 1294 N N . ASP A 1 169 ? -12.260 -9.469 34.608 1.00 80.25 169 ASP A N 1
ATOM 1295 C CA . ASP A 1 169 ? -13.472 -10.013 34.001 1.00 80.25 169 ASP A CA 1
ATOM 1296 C C . ASP A 1 169 ? -14.688 -9.100 34.162 1.00 80.25 169 ASP A C 1
ATOM 1298 O O . ASP A 1 169 ? -15.564 -9.117 33.299 1.00 80.25 169 ASP A O 1
ATOM 1302 N N . ARG A 1 170 ? -14.688 -8.263 35.207 1.00 78.56 170 ARG A N 1
ATOM 1303 C CA . ARG A 1 170 ? -15.803 -7.396 35.610 1.00 78.56 170 ARG A CA 1
ATOM 1304 C C . ARG A 1 170 ? -15.512 -5.905 35.475 1.00 78.56 170 ARG A C 1
ATOM 1306 O O . ARG A 1 170 ? -16.355 -5.091 35.840 1.00 78.56 170 ARG A O 1
ATOM 1313 N N . SER A 1 171 ? -14.331 -5.518 34.996 1.00 80.62 171 SER A N 1
ATOM 1314 C CA . SER A 1 171 ? -13.970 -4.106 34.880 1.00 80.62 171 SER A CA 1
ATOM 1315 C C . SER A 1 171 ? -13.099 -3.80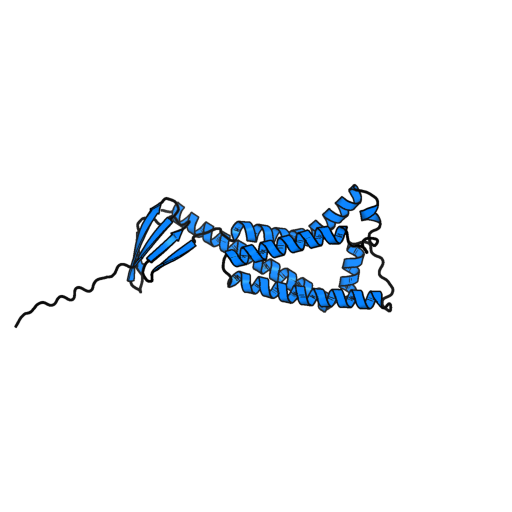2 33.670 1.00 80.62 171 SER A C 1
ATOM 1317 O O . SER A 1 171 ? -12.206 -4.562 33.287 1.00 80.62 171 SER A O 1
ATOM 1319 N N . 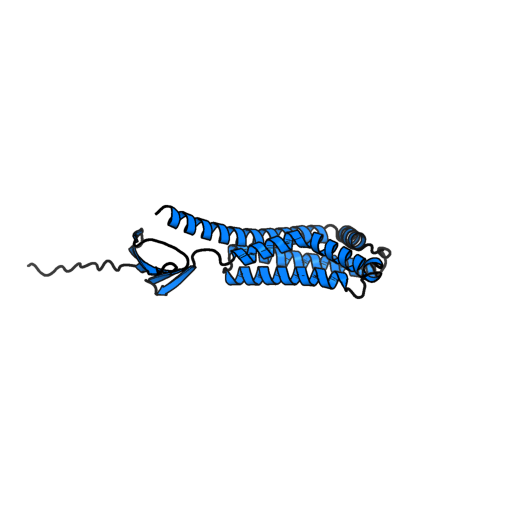SER A 1 172 ? -13.346 -2.647 33.062 1.00 80.94 172 SER A N 1
ATOM 1320 C CA . SER A 1 172 ? -12.578 -2.148 31.927 1.00 80.94 172 SER A CA 1
ATOM 1321 C C . SER A 1 172 ? -12.501 -0.625 31.939 1.00 80.94 172 SER A C 1
ATOM 1323 O O . SER A 1 172 ? -13.423 0.041 32.387 1.00 80.94 172 SER A O 1
ATOM 1325 N N . ILE A 1 173 ? -11.399 -0.058 31.461 1.00 78.69 173 ILE A N 1
ATOM 1326 C CA . ILE A 1 173 ? -11.251 1.379 31.245 1.00 78.69 173 ILE A CA 1
ATOM 1327 C C . ILE A 1 173 ? -11.544 1.674 29.783 1.00 78.69 173 ILE A C 1
ATOM 1329 O O . ILE A 1 173 ? -10.887 1.148 28.887 1.00 78.69 173 ILE A O 1
ATOM 1333 N N . LEU A 1 174 ? -12.486 2.570 29.542 1.00 75.56 174 LEU A N 1
ATOM 1334 C CA . LEU A 1 174 ? -12.719 3.188 28.253 1.00 75.56 174 LEU A CA 1
ATOM 1335 C C . LEU A 1 174 ? -11.939 4.510 28.187 1.00 75.56 174 LEU A C 1
ATOM 1337 O O . LEU A 1 174 ? -12.298 5.494 28.830 1.00 75.56 174 LEU A O 1
ATOM 1341 N N . LEU A 1 175 ? -10.853 4.527 27.420 1.00 71.81 175 LEU A N 1
ATOM 1342 C CA . LEU A 1 175 ? -10.053 5.715 27.124 1.00 71.81 175 LEU A CA 1
ATOM 1343 C C . LEU A 1 175 ? -10.587 6.441 25.888 1.00 71.81 175 LEU A C 1
ATOM 1345 O O . LEU A 1 175 ? -11.071 5.802 24.953 1.00 71.81 175 LEU A O 1
ATOM 1349 N N . ASN A 1 176 ? -10.403 7.761 25.837 1.00 65.88 176 ASN A N 1
ATOM 1350 C CA . ASN A 1 176 ? -10.803 8.643 24.733 1.00 65.88 176 ASN A CA 1
ATOM 1351 C C . ASN A 1 176 ? -12.297 8.556 24.386 1.00 65.88 176 ASN A C 1
ATOM 1353 O O . ASN A 1 176 ? -12.699 8.759 23.239 1.00 65.88 176 ASN A O 1
ATOM 1357 N N . ALA A 1 177 ? -13.110 8.240 25.387 1.00 58.38 177 ALA A N 1
ATOM 1358 C CA . ALA A 1 177 ? -14.551 8.369 25.358 1.00 58.38 177 ALA A CA 1
ATOM 1359 C C . ALA A 1 177 ? -14.960 9.332 26.472 1.00 58.38 177 ALA A C 1
ATOM 1361 O O . ALA A 1 177 ? -14.339 9.342 27.534 1.00 58.38 177 ALA A O 1
ATOM 1362 N N . GLN A 1 178 ? -16.012 10.109 26.234 1.00 56.88 178 GLN A N 1
ATOM 1363 C CA . GLN A 1 178 ? -16.658 10.922 27.262 1.00 56.88 178 GLN A CA 1
ATOM 1364 C C . GLN A 1 178 ? -18.061 10.383 27.568 1.00 56.88 178 GLN A C 1
ATOM 1366 O O . GLN A 1 178 ? -19.038 11.085 27.309 1.00 56.88 178 GLN A O 1
ATOM 1371 N N . PRO A 1 179 ? -18.228 9.144 28.056 1.00 54.19 179 PRO A N 1
ATOM 1372 C CA . PRO A 1 179 ? -19.501 8.800 28.659 1.00 54.19 179 PRO A CA 1
ATOM 1373 C C . PRO A 1 179 ? -19.668 9.650 29.931 1.00 54.19 179 PRO A C 1
ATOM 1375 O O . PRO A 1 179 ? -18.695 9.946 30.634 1.00 54.19 179 PRO A O 1
ATOM 1378 N N . GLY A 1 180 ? -20.890 10.118 30.176 1.00 54.75 180 GLY A N 1
ATOM 1379 C CA . GLY A 1 180 ? -21.250 10.653 31.485 1.00 54.75 180 GLY A CA 1
ATOM 1380 C C . GLY A 1 180 ? -21.258 9.532 32.525 1.00 54.75 180 GLY A C 1
ATOM 1381 O O . GLY A 1 180 ? -21.085 8.362 32.177 1.00 54.75 180 GLY A O 1
ATOM 1382 N N . ASP A 1 181 ? -21.464 9.882 33.794 1.00 52.12 181 ASP A N 1
ATOM 1383 C CA . ASP A 1 181 ? -21.807 8.867 34.788 1.00 52.12 181 ASP A CA 1
ATOM 1384 C C . ASP A 1 181 ? -23.167 8.274 34.396 1.00 52.12 181 ASP A C 1
ATOM 1386 O O . ASP A 1 181 ? -24.191 8.958 34.418 1.00 52.12 181 ASP A O 1
ATOM 1390 N N . GLU A 1 182 ? -23.156 7.022 33.945 1.00 63.78 182 GLU A N 1
ATOM 1391 C CA . GLU A 1 182 ? -24.319 6.341 33.379 1.00 63.78 182 GLU A CA 1
ATOM 1392 C C . GLU A 1 182 ? -24.388 4.910 33.918 1.00 63.78 182 GLU A C 1
ATOM 1394 O O . GLU A 1 182 ? -23.391 4.183 33.951 1.00 63.78 182 GLU A O 1
ATOM 1399 N N . HIS A 1 183 ? -25.589 4.488 34.311 1.00 56.06 183 HIS A N 1
ATOM 1400 C CA . HIS A 1 183 ? -25.897 3.086 34.564 1.00 56.06 183 HIS A CA 1
ATOM 1401 C C . HIS A 1 183 ? -26.546 2.505 33.311 1.00 56.06 183 HIS A C 1
ATOM 1403 O O . HIS A 1 183 ? -27.609 2.959 32.889 1.00 56.06 183 HIS A O 1
ATOM 1409 N N . ILE A 1 184 ? -25.912 1.500 32.712 1.00 61.34 184 ILE A N 1
ATOM 1410 C CA . ILE A 1 184 ? -26.438 0.816 31.531 1.00 61.34 184 ILE A CA 1
ATOM 1411 C C . ILE A 1 184 ? -26.921 -0.567 31.954 1.00 61.34 184 ILE A C 1
ATOM 1413 O O . ILE A 1 184 ? -26.137 -1.419 32.380 1.00 61.34 184 ILE A O 1
ATOM 1417 N N . HIS A 1 185 ? -28.221 -0.806 31.797 1.00 58.56 185 HIS A N 1
ATOM 1418 C CA . HIS A 1 185 ? -28.784 -2.147 31.871 1.00 58.56 185 HIS A CA 1
ATOM 1419 C C . HIS A 1 185 ? -28.654 -2.822 30.511 1.00 58.56 185 HIS A C 1
ATOM 1421 O O . HIS A 1 185 ? -29.170 -2.338 29.504 1.00 58.56 185 HIS A O 1
ATOM 1427 N N . THR A 1 186 ? -27.961 -3.954 30.484 1.00 61.47 186 THR A N 1
ATOM 1428 C CA . THR A 1 186 ? -27.911 -4.829 29.313 1.00 61.47 186 THR A CA 1
ATOM 1429 C C . THR A 1 186 ? -28.480 -6.190 29.683 1.00 61.47 186 THR A C 1
ATOM 1431 O O . THR A 1 186 ? -28.569 -6.542 30.859 1.00 61.47 186 THR A O 1
ATOM 1434 N N . THR A 1 187 ? -28.818 -6.994 28.681 1.00 54.09 187 THR A N 1
ATOM 1435 C CA . THR A 1 187 ? -29.366 -8.347 28.848 1.00 54.09 187 THR A CA 1
ATOM 1436 C C . THR A 1 187 ? -28.457 -9.297 29.650 1.00 54.09 187 THR A C 1
ATOM 1438 O O . THR A 1 187 ? -28.924 -10.347 30.073 1.00 54.09 187 THR A O 1
ATOM 1441 N N . GLY A 1 188 ? -27.181 -8.946 29.877 1.00 59.78 188 GLY A N 1
ATOM 1442 C CA . GLY A 1 188 ? -26.195 -9.735 30.633 1.00 59.78 188 GLY A CA 1
ATOM 1443 C C . GLY A 1 188 ? -25.790 -9.164 32.003 1.00 59.78 188 GLY A C 1
ATOM 1444 O O . GLY A 1 188 ? -24.866 -9.689 32.623 1.00 59.78 188 GLY A O 1
ATOM 1445 N N . GLY A 1 189 ? -26.431 -8.089 32.474 1.00 67.19 189 GLY A N 1
ATOM 1446 C CA . GLY A 1 189 ? -26.154 -7.481 33.779 1.00 67.19 189 GLY A CA 1
ATOM 1447 C C . GLY A 1 189 ? -26.190 -5.953 33.772 1.00 67.19 189 GLY A C 1
ATOM 1448 O O . GLY A 1 189 ? -26.343 -5.310 32.727 1.00 67.19 189 GLY A O 1
ATOM 1449 N N . GLN A 1 190 ? -26.050 -5.374 34.965 1.00 75.75 190 GLN A N 1
ATOM 1450 C CA . GLN A 1 190 ? -25.959 -3.932 35.174 1.00 75.75 190 GLN A CA 1
ATOM 1451 C C . GLN A 1 190 ? -24.491 -3.501 35.121 1.00 75.75 190 GLN A C 1
ATOM 1453 O O . GLN A 1 190 ? -23.635 -4.103 35.768 1.00 75.75 190 GLN A O 1
ATOM 1458 N N . TYR A 1 191 ? -24.194 -2.486 34.315 1.00 74.00 191 TYR A N 1
ATOM 1459 C CA . TYR A 1 191 ? -22.865 -1.898 34.221 1.00 74.00 191 TYR A CA 1
ATOM 1460 C C . TYR A 1 191 ? -22.927 -0.449 34.683 1.00 74.00 191 TYR A C 1
ATOM 1462 O O . TYR A 1 191 ? -23.729 0.337 34.178 1.00 74.00 191 TYR A O 1
ATOM 1470 N N . THR A 1 192 ? -22.049 -0.088 35.608 1.00 79.19 192 THR A N 1
ATOM 1471 C CA . THR A 1 192 ? -21.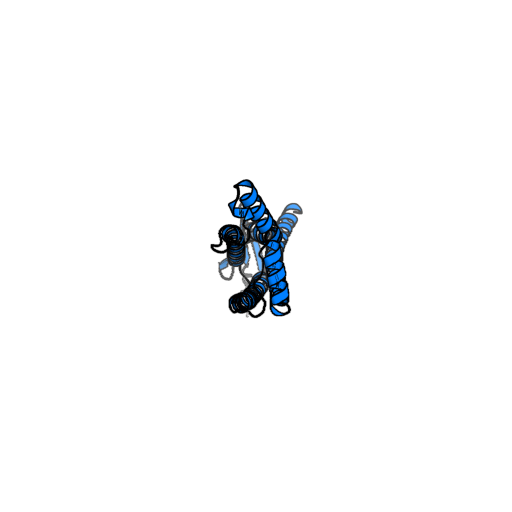822 1.296 36.005 1.00 79.19 192 THR A CA 1
ATOM 1472 C C . THR A 1 192 ? -20.644 1.858 35.221 1.00 79.19 192 THR A C 1
ATOM 1474 O O . THR A 1 192 ? -19.545 1.296 35.244 1.00 79.19 192 THR A O 1
ATOM 1477 N N . ILE A 1 193 ? -20.857 2.988 34.549 1.00 76.38 193 ILE A N 1
ATOM 1478 C CA . ILE A 1 193 ? -19.792 3.790 33.956 1.00 76.38 193 ILE A CA 1
ATOM 1479 C C . ILE A 1 193 ? -19.480 4.942 34.908 1.00 76.38 193 ILE A C 1
ATOM 1481 O O . ILE A 1 193 ? -20.332 5.790 35.143 1.00 76.38 193 ILE A O 1
ATOM 1485 N N . LYS A 1 194 ? -18.263 4.966 35.459 1.00 76.50 194 LYS A N 1
ATOM 1486 C CA . LYS A 1 194 ? -17.759 6.050 36.313 1.00 76.50 194 LYS A CA 1
ATOM 1487 C C . LYS A 1 194 ? -16.715 6.858 35.565 1.00 76.50 194 LYS A C 1
ATOM 1489 O O . LYS A 1 194 ? -15.712 6.302 35.107 1.00 76.50 194 LYS A O 1
ATOM 1494 N N . LYS A 1 195 ? -16.887 8.172 35.483 1.00 75.56 195 LYS A N 1
ATOM 1495 C CA . LYS A 1 195 ? -15.865 9.055 34.922 1.00 75.56 195 LYS A CA 1
ATOM 1496 C C . LYS A 1 195 ? -14.652 9.114 35.856 1.00 75.56 195 LYS A C 1
ATOM 1498 O O . LYS A 1 195 ? -14.768 9.506 37.011 1.00 75.56 195 LYS A O 1
ATOM 1503 N N . ILE A 1 196 ? -13.472 8.745 35.351 1.00 77.19 196 ILE A N 1
ATOM 1504 C CA . ILE A 1 196 ? -12.210 8.885 36.098 1.00 77.19 196 ILE A CA 1
ATOM 1505 C C . ILE A 1 196 ? -11.632 10.282 35.849 1.00 77.19 196 ILE A C 1
ATOM 1507 O O . ILE A 1 196 ? -11.252 10.984 36.780 1.00 77.19 196 ILE A O 1
ATOM 1511 N N . ASN A 1 197 ? -11.555 10.692 34.578 1.00 76.31 197 ASN A N 1
ATOM 1512 C CA . ASN A 1 197 ? -11.101 12.023 34.169 1.00 76.31 197 ASN A CA 1
ATOM 1513 C C . ASN A 1 197 ? -11.708 12.424 32.807 1.00 76.31 197 ASN A C 1
ATOM 1515 O O . ASN A 1 197 ? -12.595 11.752 32.283 1.00 76.31 197 ASN A O 1
ATOM 1519 N N . SER A 1 198 ? -11.253 13.534 32.218 1.00 67.75 198 SER A N 1
ATOM 1520 C CA . SER A 1 198 ? -11.721 14.028 30.908 1.00 67.75 198 SER A CA 1
ATOM 1521 C C . SER A 1 198 ? -11.458 13.079 29.729 1.00 67.75 198 SER A C 1
ATOM 1523 O O . SER A 1 198 ? -12.056 13.261 28.668 1.00 67.75 198 SER A O 1
ATOM 1525 N N . HIS A 1 199 ? -10.587 12.083 29.901 1.00 66.06 199 HIS A N 1
ATOM 1526 C CA . HIS A 1 199 ? -10.111 11.175 28.856 1.00 66.06 199 HIS A CA 1
ATOM 1527 C C . HIS A 1 199 ? -10.333 9.690 29.178 1.00 66.06 199 HIS A C 1
ATOM 1529 O O . HIS A 1 199 ? -9.969 8.843 28.363 1.00 66.06 199 HIS A O 1
ATOM 1535 N N . ALA A 1 200 ? -10.897 9.349 30.338 1.00 72.00 200 ALA A N 1
ATOM 1536 C CA . ALA A 1 200 ? -11.013 7.974 30.806 1.00 72.00 200 ALA A CA 1
ATOM 1537 C C . ALA A 1 200 ? -12.274 7.763 31.647 1.00 72.00 200 ALA A C 1
ATOM 1539 O O . ALA A 1 200 ? -12.594 8.560 32.531 1.00 72.00 200 ALA A O 1
ATOM 1540 N N . SER A 1 201 ? -12.958 6.649 31.403 1.00 78.00 201 SER A N 1
ATOM 1541 C CA . SER A 1 201 ? -14.097 6.182 32.197 1.00 78.00 201 SER A CA 1
ATOM 1542 C C . SER A 1 201 ? -13.929 4.711 32.556 1.00 78.00 201 SER A C 1
ATOM 1544 O O . SER A 1 201 ? -13.486 3.917 31.731 1.00 78.00 201 SER A O 1
ATOM 1546 N N . LEU A 1 202 ? -14.258 4.345 33.789 1.00 79.50 202 LEU A N 1
ATOM 1547 C CA . LEU A 1 202 ? -14.287 2.969 34.267 1.00 79.50 202 LEU A CA 1
ATOM 1548 C C . LEU A 1 202 ? -15.663 2.376 33.977 1.00 79.50 202 LEU A C 1
ATOM 1550 O O . LEU A 1 202 ? -16.661 2.919 34.425 1.00 79.50 202 LEU A O 1
ATOM 1554 N N . ILE A 1 203 ? -15.715 1.249 33.284 1.00 81.44 203 ILE A N 1
ATOM 1555 C CA . ILE A 1 203 ? -16.905 0.415 33.138 1.00 81.44 203 ILE A CA 1
ATOM 1556 C C . ILE A 1 203 ? -16.756 -0.742 34.120 1.00 81.44 203 ILE A C 1
ATOM 1558 O O . ILE A 1 203 ? -15.804 -1.520 34.014 1.00 81.44 203 ILE A O 1
ATOM 1562 N N . GLN A 1 204 ? -17.680 -0.857 35.066 1.00 83.06 204 GLN A N 1
ATOM 1563 C CA . GLN A 1 204 ? -17.682 -1.888 36.094 1.00 83.06 204 GLN A CA 1
ATOM 1564 C C . GLN A 1 204 ? -19.017 -2.628 36.065 1.00 83.06 204 GLN A C 1
ATOM 1566 O O . GLN A 1 204 ? -20.069 -2.002 36.041 1.00 83.06 204 GLN A O 1
ATOM 1571 N N . GLN A 1 205 ? -18.977 -3.956 36.019 1.00 79.62 205 GLN A N 1
ATOM 1572 C CA . GLN A 1 205 ? -20.179 -4.772 36.129 1.00 79.62 205 GLN A CA 1
ATOM 1573 C C . GLN A 1 205 ? -20.595 -4.822 37.598 1.00 79.62 205 GLN A C 1
ATOM 1575 O O . GLN A 1 205 ? -19.818 -5.276 38.445 1.00 79.62 205 GLN A O 1
ATOM 1580 N N . ASP A 1 206 ? -21.803 -4.357 37.892 1.00 72.69 206 ASP A N 1
ATOM 1581 C CA . ASP A 1 206 ? -22.368 -4.466 39.225 1.00 72.69 206 ASP A CA 1
ATOM 1582 C C . ASP A 1 206 ? -22.772 -5.917 39.456 1.00 72.69 206 ASP A C 1
ATOM 1584 O O . ASP A 1 206 ? -23.483 -6.542 38.662 1.00 72.69 206 ASP A O 1
ATOM 1588 N N . VAL A 1 207 ? -22.285 -6.475 40.560 1.00 60.12 207 VAL A N 1
ATOM 1589 C CA . VAL A 1 207 ? -22.797 -7.747 41.048 1.00 60.12 207 VAL A CA 1
ATOM 1590 C C . VAL A 1 207 ? -24.162 -7.425 41.629 1.00 60.12 207 VAL A C 1
ATOM 1592 O O . VAL A 1 207 ? -24.244 -6.852 42.711 1.00 60.12 207 VAL A O 1
ATOM 1595 N N . VAL A 1 208 ? -25.235 -7.787 40.926 1.00 55.34 208 VAL A N 1
ATOM 1596 C CA . VAL A 1 208 ? -26.521 -7.958 41.599 1.00 55.34 208 VAL A CA 1
ATOM 1597 C C . VAL A 1 208 ? -26.309 -9.132 42.548 1.00 55.34 208 VAL A C 1
ATOM 1599 O O . VAL A 1 208 ? -26.348 -10.294 42.145 1.00 55.34 208 VAL A O 1
ATOM 1602 N N . SER A 1 209 ? -25.959 -8.830 43.796 1.00 42.94 209 SER A N 1
ATOM 1603 C CA . SER A 1 209 ? -26.010 -9.796 44.877 1.00 42.94 209 SER A CA 1
ATOM 1604 C C . SER A 1 209 ? -27.469 -10.206 44.993 1.00 42.94 209 SER A C 1
ATOM 1606 O O . SER A 1 209 ? -28.291 -9.437 45.487 1.00 42.94 209 SER A O 1
ATOM 1608 N N . GLY A 1 210 ? -27.805 -11.390 44.487 1.00 42.12 210 GLY A N 1
ATOM 1609 C CA . GLY A 1 210 ? -29.040 -12.056 44.858 1.00 42.12 210 GLY A CA 1
ATOM 1610 C C . GLY A 1 210 ? -28.977 -12.342 46.350 1.00 42.12 210 GLY A C 1
ATOM 1611 O O . GLY A 1 210 ? -28.510 -13.399 46.760 1.00 42.12 210 GLY A O 1
ATOM 1612 N N . THR A 1 211 ? -29.405 -11.384 47.166 1.00 38.97 211 THR A N 1
ATOM 1613 C CA . THR A 1 211 ? -29.825 -11.622 48.542 1.00 38.97 211 THR A CA 1
ATOM 1614 C C . THR A 1 211 ? -31.139 -12.392 48.475 1.00 38.97 211 THR A C 1
ATOM 1616 O O . THR A 1 211 ? -32.217 -11.828 48.625 1.00 38.97 211 THR A O 1
ATOM 1619 N N . GLY A 1 212 ? -31.040 -13.685 48.171 1.00 36.62 212 GLY A N 1
ATOM 1620 C CA . GLY A 1 212 ? -32.019 -14.684 48.581 1.00 36.62 212 GLY A CA 1
ATOM 1621 C C . GLY A 1 212 ? -31.648 -15.139 49.985 1.00 36.62 212 GLY A C 1
ATOM 1622 O O . GLY A 1 212 ? -31.173 -16.253 50.179 1.00 36.62 212 GLY A O 1
ATOM 1623 N N . GLU A 1 213 ? -31.750 -14.217 50.936 1.00 38.38 213 GLU A N 1
ATOM 1624 C CA . GLU A 1 213 ? -31.648 -14.496 52.361 1.00 38.38 213 GLU A CA 1
ATOM 1625 C C . GLU A 1 213 ? -33.059 -14.856 52.841 1.00 38.38 213 GLU A C 1
ATOM 1627 O O . GLU A 1 213 ? -33.750 -14.029 53.424 1.00 38.38 213 GLU A O 1
ATOM 1632 N N . ASP A 1 214 ? -33.511 -16.081 52.559 1.00 40.06 214 ASP A N 1
ATOM 1633 C CA . ASP A 1 214 ? -34.677 -16.639 53.249 1.00 40.06 214 ASP A CA 1
ATOM 1634 C C . ASP A 1 214 ? -34.204 -17.189 54.596 1.00 40.06 214 ASP A C 1
ATOM 1636 O O . ASP A 1 214 ? -33.762 -18.331 54.753 1.00 40.06 214 ASP A O 1
ATOM 1640 N N . THR A 1 215 ? -34.254 -16.311 55.592 1.00 39.66 215 THR A N 1
ATOM 1641 C CA . THR A 1 215 ? -34.227 -16.681 57.000 1.00 39.66 215 THR A CA 1
ATOM 1642 C C . THR A 1 215 ? -35.580 -17.293 57.398 1.00 39.66 215 THR A C 1
ATOM 1644 O O . THR A 1 215 ? -36.618 -16.661 57.273 1.00 39.66 215 THR A O 1
ATOM 1647 N N . LYS A 1 216 ? -35.524 -18.546 57.874 1.00 41.12 216 LYS A N 1
ATOM 1648 C CA . LYS A 1 216 ? -36.419 -19.270 58.810 1.00 41.12 216 LYS A CA 1
ATOM 1649 C C . LYS A 1 216 ? -37.876 -18.795 59.001 1.00 41.12 216 LYS A C 1
ATOM 1651 O O . LYS A 1 216 ? -38.116 -17.737 59.575 1.00 41.12 216 LYS A O 1
ATOM 1656 N N . GLY A 1 217 ? -38.808 -19.731 58.804 1.00 38.97 217 GLY A N 1
ATOM 1657 C CA . GLY A 1 217 ? -40.123 -19.760 59.452 1.00 38.97 217 GLY A CA 1
ATOM 1658 C C . GLY A 1 217 ? -40.782 -21.135 59.300 1.00 38.97 217 GLY A C 1
ATOM 1659 O O . GLY A 1 217 ? -41.123 -21.499 58.181 1.00 38.97 217 GLY A O 1
ATOM 1660 N N . ASP A 1 218 ? -40.929 -21.819 60.439 1.00 39.00 218 ASP A N 1
ATOM 1661 C CA . ASP A 1 218 ? -41.595 -23.103 60.754 1.00 39.00 218 ASP A CA 1
ATOM 1662 C C . ASP A 1 218 ? -40.918 -24.436 60.370 1.00 39.00 218 ASP A C 1
ATOM 1664 O O . ASP A 1 218 ? -40.943 -24.865 59.196 1.00 39.00 218 ASP A O 1
#